Protein 1NNH (pdb70)

Nearest PDB structures (foldseek):
  1nnh-assembly1_A  TM=1.003E+00  e=9.853E-67  Pyrococcus furiosus
  3rl6-assembly1_A  TM=1.001E+00  e=1.886E-59  Pyrococcus abyssi GE5
  3rex-assembly1_B  TM=1.001E+00  e=5.460E-58  Pyrococcus abyssi
  3reu-assembly1_B  TM=1.001E+00  e=7.937E-58  Pyrococcus abyssi
  3rl6-assembly1_B  TM=9.984E-01  e=1.486E-56  Pyrococcus abyssi GE5

B-factor: mean 14.53, std 4.94, range [7.74, 35.7]

InterPro domains:
  IPR004364 Aminoacyl-tRNA synthetase, class II (D/K/N) [PF00152] (4-286)
  IPR006195 Aminoacyl-tRNA synthetase, class II [PS50862] (90-283)
  IPR045864 Class II Aminoacyl-tRNA synthetase/Biotinyl protein ligase (BPL) and lipoyl protein ligase (LPL) [G3DSA:3.30.930.10] (1-293)
  IPR045864 Class II Aminoacyl-tRNA synthetase/Biotinyl protein ligase (BPL) and lipoyl protein ligase (LPL) [SSF55681] (7-290)

Sequence (293 aa):
NAVEIISREISPTLDIQTKILEYMTDFFVKEGFKWLLPVIISPITDPLWPDPAGEGMEPAEVEIYGVKMRLTHSMILHKQLAIAMGLKKIFVLSPNIRLESRQKDDGRHAYEFTQLDFEVERAKMEDIMRLIERLVYGLFRKAEEWTGREFPKTKRFEVFEYSEVLEEFGSDEKASQEMEEPFWIINIPREFYDREVDGFWRNYDLILPYGYGEVASGGEREWEYEKIVAKIRKAGLNEDSFRPYLEIAKAGKLKPSAGAGIGVERLVRFIVGAKHIAEVQPFPRIPGIPAVI

CATH classification: 3.30.930.10

Solvent-accessible surface area: 13573 Å² total; per-residue (Å²): 77,47,116,66,33,113,81,89,82,29,75,102,23,51,86,20,41,88,94,0,49,112,54,0,11,55,25,1,69,159,54,49,13,96,134,45,150,54,43,73,75,12,60,8,9,5,22,14,106,50,26,72,68,23,65,36,43,129,16,26,69,65,103,45,222,70,78,97,33,46,43,4,0,8,8,7,0,38,5,4,35,8,1,25,150,38,45,129,67,1,0,1,48,0,33,0,19,47,83,17,45,70,165,47,69,60,7,40,25,5,37,70,37,33,19,0,6,0,0,24,41,148,11,109,27,114,76,2,18,93,21,2,7,127,2,10,67,19,0,3,47,90,0,34,126,64,39,72,108,140,10,17,108,56,133,176,12,100,75,24,64,35,77,45,0,82,93,119,50,48,48,43,37,28,0,0,120,90,33,74,56,2,0,2,0,20,29,5,71,24,3,6,13,2,64,38,42,144,58,67,30,62,0,1,14,2,1,4,0,132,14,44,2,50,4,2,39,5,0,8,7,7,82,92,49,116,66,0,6,56,33,0,138,120,39,67,42,67,61,87,30,9,66,65,0,13,74,55,5,135,65,58,126,8,68,26,3,0,0,1,4,6,7,5,25,44,5,0,22,13,0,38,40,9,88,100,10,20,84,2,13,51,108,17,41,52,1,51,95,113,36,102,81

Structure (mmCIF, N/CA/C/O backbone):
data_1NNH
#
_entry.id   1NNH
#
_cell.length_a   68.529
_cell.length_b   68.529
_cell.length_c   150.684
_cell.angle_alpha   90.00
_cell.angle_beta   90.00
_cell.angle_gamma   90.00
#
_symmetry.space_group_name_H-M   'I 41'
#
loop_
_entity.id
_entity.type
_entity.pdbx_description
1 polymer 'asparaginyl-tRNA synthetase-related peptide'
2 non-polymer 'SODIUM ION'
3 water water
#
loop_
_atom_site.group_PDB
_atom_site.id
_atom_site.type_symbol
_atom_site.label_atom_id
_atom_site.label_alt_id
_atom_site.label_comp_id
_atom_site.label_asym_id
_atom_site.label_entity_id
_atom_site.label_seq_id
_atom_site.pdbx_PDB_ins_code
_atom_site.Cartn_x
_atom_site.Cartn_y
_atom_site.Cartn_z
_atom_site.occupancy
_atom_site.B_iso_or_equiv
_atom_site.auth_seq_id
_atom_site.auth_comp_id
_atom_site.auth_asym_id
_atom_site.auth_atom_id
_atom_site.pdbx_PDB_model_num
ATOM 1 N N . ASN A 1 2 ? -15.287 17.014 -14.350 1.00 25.15 2 ASN A N 1
ATOM 2 C CA . ASN A 1 2 ? -16.625 17.678 -14.230 1.00 23.69 2 ASN A CA 1
ATOM 3 C C . ASN A 1 2 ? -16.594 18.725 -13.110 1.00 22.79 2 ASN A C 1
ATOM 4 O O . ASN A 1 2 ? -16.116 18.446 -12.007 1.00 21.58 2 ASN A O 1
ATOM 5 N N . ALA A 1 3 ? -17.097 19.923 -13.396 1.00 22.04 3 ALA A N 1
ATOM 6 C CA . ALA A 1 3 ? -17.039 21.025 -12.428 1.00 21.14 3 ALA A CA 1
ATOM 7 C C . ALA A 1 3 ? -17.866 20.725 -11.178 1.00 20.56 3 ALA A C 1
ATOM 8 O O . ALA A 1 3 ? -17.406 20.911 -10.049 1.00 19.74 3 ALA A O 1
ATOM 10 N N . VAL A 1 4 ? -19.093 20.249 -11.378 1.00 20.43 4 VAL A N 1
ATOM 11 C CA . VAL A 1 4 ? -19.942 19.851 -10.255 1.00 19.88 4 VAL A CA 1
ATOM 12 C C . VAL A 1 4 ? -19.297 18.734 -9.419 1.00 19.54 4 VAL A C 1
ATOM 13 O O . VAL A 1 4 ? -19.364 18.779 -8.194 1.00 18.63 4 VAL A O 1
ATOM 17 N N . GLU A 1 5 ? -18.653 17.762 -10.077 1.00 19.12 5 GLU A N 1
ATOM 18 C CA . GLU A 1 5 ? -17.942 16.688 -9.379 1.00 19.12 5 GLU A CA 1
ATOM 19 C C . GLU A 1 5 ? -16.811 17.224 -8.493 1.00 18.79 5 GLU A C 1
ATOM 20 O O . GLU A 1 5 ? -16.665 16.794 -7.339 1.00 18.75 5 GLU A O 1
ATOM 22 N N . ILE A 1 6 ? -16.035 18.177 -9.026 1.00 18.81 6 ILE A N 1
ATOM 23 C CA . ILE A 1 6 ? -14.907 18.750 -8.277 1.00 18.83 6 ILE A CA 1
ATOM 24 C C . ILE A 1 6 ? -15.424 19.404 -6.996 1.00 19.26 6 ILE A C 1
ATOM 25 O O . ILE A 1 6 ? -14.856 19.203 -5.936 1.00 19.20 6 ILE A O 1
ATOM 30 N N . ILE A 1 7 ? -16.506 20.175 -7.083 1.00 19.56 7 ILE A N 1
ATOM 31 C CA . ILE A 1 7 ? -16.984 20.892 -5.894 1.00 20.86 7 ILE A CA 1
ATOM 32 C C . ILE A 1 7 ? -17.873 20.040 -4.971 1.00 21.07 7 ILE A C 1
ATOM 33 O O . ILE A 1 7 ? -18.231 20.477 -3.890 1.00 21.04 7 ILE A O 1
ATOM 38 N N . SER A 1 8 ? -18.174 18.807 -5.379 1.00 21.66 8 SER A N 1
ATOM 39 C CA . SER A 1 8 ? -18.928 17.883 -4.517 1.00 22.29 8 SER A CA 1
ATOM 40 C C . SER A 1 8 ? -18.029 17.016 -3.618 1.00 22.23 8 SER A C 1
ATOM 41 O O . SER A 1 8 ? -18.531 16.240 -2.803 1.00 22.32 8 SER A O 1
ATOM 44 N N . ARG A 1 9 ? -16.704 17.161 -3.733 1.00 21.77 9 ARG A N 1
ATOM 45 C CA . ARG A 1 9 ? -15.783 16.464 -2.834 1.00 22.20 9 ARG A CA 1
ATOM 46 C C . ARG A 1 9 ? -15.887 17.088 -1.448 1.00 22.81 9 ARG A C 1
ATOM 47 O O . ARG A 1 9 ? -16.202 18.272 -1.336 1.00 23.04 9 ARG A O 1
ATOM 55 N N . GLU A 1 10 ? -15.647 16.284 -0.413 1.00 23.08 10 GLU A N 1
ATOM 56 C CA . GLU A 1 10 ? -15.596 16.753 0.972 1.00 23.22 10 GLU A CA 1
ATOM 57 C C . GLU A 1 10 ? -14.108 16.952 1.316 1.00 22.97 10 GLU A C 1
ATOM 58 O O . GLU A 1 10 ? -13.286 16.048 1.143 1.00 25.59 10 GLU A O 1
ATOM 59 N N . ILE A 1 11 ? -13.760 18.161 1.728 1.00 21.48 11 ILE A N 1
ATOM 60 C CA . ILE A 1 11 ? -12.360 18.544 1.917 1.00 20.12 11 ILE A CA 1
ATOM 61 C C . ILE A 1 11 ? -12.198 19.406 3.178 1.00 18.62 11 ILE A C 1
ATOM 62 O O . ILE A 1 11 ? -11.103 19.867 3.466 1.00 18.13 11 ILE A O 1
ATOM 67 N N . SER A 1 12 ? -13.279 19.621 3.927 1.00 16.84 12 SER A N 1
ATOM 68 C CA . SER A 1 12 ? -13.257 20.518 5.076 1.00 16.01 12 SER A CA 1
ATOM 69 C C . SER A 1 12 ? -12.209 20.095 6.132 1.00 15.23 12 SER A C 1
ATOM 70 O O . SER A 1 12 ? -11.426 20.931 6.552 1.00 13.71 12 SER A O 1
ATOM 75 N N . PRO A 1 13 ? -12.144 18.826 6.561 1.00 14.47 13 PRO A N 1
ATOM 76 C CA . PRO A 1 13 ? -11.098 18.454 7.534 1.00 14.65 13 PRO A CA 1
ATOM 77 C C . PRO A 1 13 ? -9.661 18.710 7.054 1.00 13.76 13 PRO A C 1
ATOM 78 O O . PRO A 1 13 ? -8.826 19.160 7.851 1.00 14.09 13 PRO A O 1
ATOM 82 N N . THR A 1 14 ? -9.399 18.459 5.780 1.00 12.53 14 THR A N 1
ATOM 83 C CA . THR A 1 14 ? -8.086 18.735 5.202 1.00 12.46 14 THR A CA 1
ATOM 84 C C . THR A 1 14 ? -7.760 20.236 5.224 1.00 11.91 14 THR A C 1
ATOM 85 O O . THR A 1 14 ? -6.629 20.630 5.577 1.00 11.89 14 THR A O 1
ATOM 89 N N . LEU A 1 15 ? -8.727 21.080 4.877 1.00 11.77 15 LEU A N 1
ATOM 90 C CA . LEU A 1 15 ? -8.485 22.526 4.901 1.00 11.28 15 LEU A CA 1
ATOM 91 C C . LEU A 1 15 ? -8.359 23.071 6.324 1.00 11.37 15 LEU A C 1
ATOM 92 O O . LEU A 1 15 ? -7.665 24.067 6.554 1.00 10.34 15 LEU A O 1
ATOM 97 N N . ASP A 1 16 ? -8.989 22.413 7.304 1.00 11.65 16 ASP A N 1
ATOM 98 C CA . ASP A 1 16 ? -8.789 22.800 8.699 1.00 12.10 16 ASP A CA 1
ATOM 99 C C . ASP A 1 16 ? -7.338 22.521 9.092 1.00 11.69 16 ASP A C 1
ATOM 100 O O . ASP A 1 16 ? -6.733 23.336 9.770 1.00 11.81 16 ASP A O 1
ATOM 105 N N . ILE A 1 17 ? -6.799 21.387 8.650 1.00 11.01 17 ILE A N 1
ATOM 106 C CA . ILE A 1 17 ? -5.372 21.077 8.857 1.00 11.54 17 ILE A CA 1
ATOM 107 C C . ILE A 1 17 ? -4.471 22.076 8.105 1.00 10.80 17 ILE A C 1
ATOM 108 O O . ILE A 1 17 ? -3.482 22.546 8.664 1.00 11.14 17 ILE A O 1
ATOM 113 N N . GLN A 1 18 ? -4.802 22.390 6.850 1.00 9.75 18 GLN A N 1
ATOM 114 C CA . GLN A 1 18 ? -4.001 23.362 6.078 1.00 9.19 18 GLN A CA 1
ATOM 115 C C . GLN A 1 18 ? -3.934 24.696 6.805 1.00 8.75 18 GLN A C 1
ATOM 116 O O . GLN A 1 18 ? -2.884 25.353 6.849 1.00 8.27 18 GLN A O 1
ATOM 122 N N . THR A 1 19 ? -5.053 25.134 7.370 1.00 9.03 19 THR A N 1
ATOM 123 C CA . THR A 1 19 ? -5.086 26.401 8.096 1.00 9.40 19 THR A CA 1
ATOM 124 C C . THR A 1 19 ? -4.124 26.392 9.295 1.00 9.43 19 THR A C 1
ATOM 125 O O . THR A 1 19 ? -3.385 27.350 9.512 1.00 9.71 19 THR A O 1
ATOM 129 N N . LYS A 1 20 ? -4.117 25.288 10.034 1.00 10.05 20 LYS A N 1
ATOM 130 C CA . LYS A 1 20 ? -3.191 25.125 11.167 1.00 10.41 20 LYS A CA 1
ATOM 131 C C . LYS A 1 20 ? -1.710 25.108 10.734 1.00 9.77 20 LYS A C 1
ATOM 132 O O . LYS A 1 20 ? -0.865 25.731 11.391 1.00 10.87 20 LYS A O 1
ATOM 138 N N . ILE A 1 21 ? -1.422 24.470 9.601 1.00 9.30 21 ILE A N 1
ATOM 139 C CA . ILE A 1 21 ? -0.069 24.444 9.038 1.00 9.85 21 ILE A CA 1
ATOM 140 C C . ILE A 1 21 ? 0.400 25.838 8.600 1.00 10.31 21 ILE A C 1
ATOM 141 O O . ILE A 1 21 ? 1.507 26.265 8.928 1.00 9.62 21 ILE A O 1
ATOM 146 N N . LEU A 1 22 ? -0.444 26.563 7.874 1.00 9.54 22 LEU A N 1
ATOM 147 C CA . LEU A 1 22 ? -0.075 27.891 7.395 1.00 9.72 22 LEU A CA 1
ATOM 148 C C . LEU A 1 22 ? 0.120 28.872 8.547 1.00 9.36 22 LEU A C 1
ATOM 149 O O . LEU A 1 22 ? 1.066 29.672 8.544 1.00 9.20 22 LEU A O 1
ATOM 154 N N . GLU A 1 23 ? -0.766 28.818 9.538 1.00 9.59 23 GLU A N 1
ATOM 155 C CA . GLU A 1 23 ? -0.593 29.639 10.731 1.00 10.14 23 GLU A CA 1
ATOM 156 C C . GLU A 1 23 ? 0.714 29.306 11.459 1.00 9.83 23 GLU A C 1
ATOM 157 O O . GLU A 1 23 ? 1.460 30.214 11.850 1.00 9.71 23 GLU A O 1
ATOM 167 N N . TYR A 1 24 ? 0.992 28.014 11.640 1.00 10.95 24 TYR A N 1
ATOM 168 C CA . TYR A 1 24 ? 2.193 27.584 12.350 1.00 10.46 24 TYR A CA 1
ATOM 169 C C . TYR A 1 24 ? 3.459 28.051 11.628 1.00 10.72 24 TYR A C 1
ATOM 170 O O . TYR A 1 24 ? 4.360 28.617 12.252 1.00 10.74 24 TYR A O 1
ATOM 179 N N . MET A 1 25 ? 3.515 27.845 10.316 1.00 10.02 25 MET A N 1
ATOM 180 C CA . MET A 1 25 ? 4.737 28.178 9.572 1.00 10.06 25 MET A CA 1
ATOM 181 C C . MET A 1 25 ? 4.934 29.694 9.426 1.00 10.12 25 MET A C 1
ATOM 182 O O . MET A 1 25 ? 6.040 30.182 9.605 1.00 9.43 25 MET A O 1
ATOM 187 N N . THR A 1 26 ? 3.892 30.436 9.058 1.00 9.86 26 THR A N 1
ATOM 188 C CA . THR A 1 26 ? 4.053 31.898 8.930 1.00 9.64 26 THR A CA 1
ATOM 189 C C . THR A 1 26 ? 4.415 32.529 10.269 1.00 10.91 26 THR A C 1
ATOM 190 O O . THR A 1 26 ? 5.314 33.372 10.323 1.00 11.33 26 THR A O 1
ATOM 194 N N . ASP A 1 27 ? 3.757 32.089 11.352 1.00 10.81 27 ASP A N 1
ATOM 195 C CA . ASP A 1 27 ? 4.106 32.542 12.714 1.00 12.22 27 ASP A CA 1
ATOM 196 C C . ASP A 1 27 ? 5.571 32.240 13.050 1.00 11.15 27 ASP A C 1
ATOM 197 O O . ASP A 1 27 ? 6.254 33.101 13.603 1.00 11.70 27 ASP A O 1
ATOM 202 N N . PHE A 1 28 ? 6.046 31.051 12.694 1.00 11.25 28 PHE A N 1
ATOM 203 C CA . PHE A 1 28 ? 7.458 30.676 12.921 1.00 11.02 28 PHE A CA 1
ATOM 204 C C . PHE A 1 28 ? 8.396 31.690 12.256 1.00 11.08 28 PHE A C 1
ATOM 205 O O . PHE A 1 28 ? 9.268 32.283 12.903 1.00 11.02 28 PHE A O 1
ATOM 213 N N . PHE A 1 29 ? 8.229 31.925 10.963 1.00 10.34 29 PHE A N 1
ATOM 214 C CA . PHE A 1 29 ? 9.162 32.812 10.284 1.00 10.65 29 PHE A CA 1
ATOM 215 C C . PHE A 1 29 ? 9.060 34.265 10.760 1.00 10.29 29 PHE A C 1
ATOM 216 O O . PHE A 1 29 ? 10.066 34.960 10.852 1.00 10.17 29 PHE A O 1
ATOM 224 N N . VAL A 1 30 ? 7.861 34.740 11.105 1.00 10.40 30 VAL A N 1
ATOM 225 C CA . VAL A 1 30 ? 7.738 36.100 11.625 1.00 10.61 30 VAL A CA 1
ATOM 226 C C . VAL A 1 30 ? 8.469 36.223 12.978 1.00 10.72 30 VAL A C 1
ATOM 227 O O . VAL A 1 30 ? 9.215 37.170 13.207 1.00 10.80 30 VAL A O 1
ATOM 231 N N . LYS A 1 31 ? 8.262 35.252 13.846 1.00 11.23 31 LYS A N 1
ATOM 232 C CA . LYS A 1 31 ? 8.896 35.257 15.181 1.00 11.86 31 LYS A CA 1
ATOM 233 C C . LYS A 1 31 ? 10.427 35.081 15.123 1.00 11.44 31 LYS A C 1
ATOM 234 O O . LYS A 1 31 ? 11.154 35.573 16.003 1.00 12.50 31 LYS A O 1
ATOM 240 N N . GLU A 1 32 ? 10.916 34.422 14.067 1.00 10.86 32 GLU A N 1
ATOM 241 C CA . GLU A 1 32 ? 12.364 34.314 13.797 1.00 11.74 32 GLU A CA 1
ATOM 242 C C . GLU A 1 32 ? 12.966 35.616 13.236 1.00 11.90 32 GLU A C 1
ATOM 243 O O . GLU A 1 32 ? 14.171 35.689 12.989 1.00 14.61 32 GLU A O 1
ATOM 249 N N . GLY A 1 33 ? 12.133 36.622 12.983 1.00 11.65 33 GLY A N 1
ATOM 250 C CA . GLY A 1 33 ? 12.586 37.936 12.536 1.00 11.51 33 GLY A CA 1
ATOM 251 C C . GLY A 1 33 ? 12.672 38.128 11.024 1.00 11.82 33 GLY A C 1
ATOM 252 O O . GLY A 1 33 ? 13.354 39.039 10.560 1.00 12.86 33 GLY A O 1
ATOM 253 N N . PHE A 1 34 ? 11.989 37.275 10.264 1.00 10.78 34 PHE A N 1
ATOM 254 C CA . PHE A 1 34 ? 11.939 37.397 8.795 1.00 10.62 34 PHE A CA 1
ATOM 255 C C . PHE A 1 34 ? 10.902 38.447 8.401 1.00 10.84 34 PHE A C 1
ATOM 256 O O . PHE A 1 34 ? 9.854 38.551 9.042 1.00 12.87 34 PHE A O 1
ATOM 264 N N . LYS A 1 35 ? 11.185 39.189 7.332 1.00 10.00 35 LYS A N 1
ATOM 265 C CA . LYS A 1 35 ? 10.202 40.064 6.678 1.00 10.18 35 LYS A CA 1
ATOM 266 C C . LYS A 1 35 ? 9.297 39.242 5.761 1.00 9.21 35 LYS A C 1
ATOM 267 O O . LYS A 1 35 ? 9.773 38.329 5.082 1.00 9.85 35 LYS A O 1
ATOM 273 N N . TRP A 1 36 ? 8.002 39.546 5.776 1.00 9.22 36 TRP A N 1
ATOM 274 C CA . TRP A 1 36 ? 6.962 38.814 5.028 1.00 8.92 36 TRP A CA 1
ATOM 275 C C . TRP A 1 36 ? 6.685 39.630 3.756 1.00 8.48 36 TRP A C 1
ATOM 276 O O . TRP A 1 36 ? 6.081 40.722 3.816 1.00 8.83 36 TRP A O 1
ATOM 287 N N . LEU A 1 37 ? 7.183 39.127 2.625 1.00 8.49 37 LEU A N 1
ATOM 288 C CA . LEU A 1 37 ? 7.019 39.771 1.328 1.00 8.78 37 LEU A CA 1
ATOM 289 C C . LEU A 1 37 ? 5.833 39.187 0.569 1.00 8.95 37 LEU A C 1
ATOM 290 O O . LEU A 1 37 ? 5.379 38.065 0.851 1.00 8.21 37 LEU A O 1
ATOM 295 N N . LEU A 1 38 ? 5.337 39.976 -0.377 1.00 9.08 38 LEU A N 1
ATOM 296 C CA . LEU A 1 38 ? 4.261 39.553 -1.264 1.00 9.24 38 LEU A CA 1
ATOM 297 C C . LEU A 1 38 ? 4.839 38.971 -2.556 1.00 9.33 38 LEU A C 1
ATOM 298 O O . LEU A 1 38 ? 5.978 39.270 -2.935 1.00 9.64 38 LEU A O 1
ATOM 303 N N . PRO A 1 39 ? 4.106 38.070 -3.216 1.00 9.06 39 PRO A N 1
ATOM 304 C CA . PRO A 1 39 ? 4.681 37.377 -4.379 1.00 9.76 39 PRO A CA 1
ATOM 305 C C . PRO A 1 39 ? 4.723 38.153 -5.694 1.00 10.25 39 PRO A C 1
ATOM 306 O O . PRO A 1 39 ? 3.978 39.139 -5.921 1.00 10.33 39 PRO A O 1
ATOM 310 N N . VAL A 1 40 ? 5.601 37.646 -6.571 1.00 11.04 40 VAL A N 1
ATOM 311 C CA . VAL A 1 40 ? 5.748 38.057 -7.955 1.00 12.07 40 VAL A CA 1
ATOM 312 C C . VAL A 1 40 ? 5.132 36.927 -8.796 1.00 10.80 40 VAL A C 1
ATOM 313 O O . VAL A 1 40 ? 5.473 35.752 -8.603 1.00 11.24 40 VAL A O 1
ATOM 317 N N . ILE A 1 41 ? 4.255 37.302 -9.725 1.00 10.63 41 ILE A N 1
ATOM 318 C CA . ILE A 1 41 ? 3.545 36.365 -10.618 1.00 10.56 41 ILE A CA 1
ATOM 319 C C . ILE A 1 41 ? 4.004 36.456 -12.084 1.00 9.73 41 ILE A C 1
ATOM 320 O O . ILE A 1 41 ? 4.056 35.444 -12.777 1.00 9.32 41 ILE A O 1
ATOM 325 N N . ILE A 1 42 ? 4.289 37.670 -12.552 1.00 9.21 42 ILE A N 1
ATOM 326 C CA . ILE A 1 42 ? 4.773 37.895 -13.933 1.00 9.47 42 ILE A CA 1
ATOM 327 C C . ILE A 1 42 ? 5.982 38.836 -13.904 1.00 8.82 42 ILE A C 1
ATOM 328 O O . ILE A 1 42 ? 5.968 39.867 -13.226 1.00 9.45 42 ILE A O 1
ATOM 333 N N . SER A 1 43 ? 6.999 38.487 -14.670 1.00 8.76 43 SER A N 1
ATOM 334 C CA . SER A 1 43 ? 8.275 39.225 -14.694 1.00 9.15 43 SER A CA 1
ATOM 335 C C . SER A 1 43 ? 9.033 38.889 -15.981 1.00 9.40 43 SER A C 1
ATOM 336 O O . SER A 1 43 ? 8.882 37.791 -16.495 1.00 8.90 43 SER A O 1
ATOM 339 N N . PRO A 1 44 ? 9.891 39.776 -16.480 1.00 9.54 44 PRO A N 1
ATOM 340 C CA . PRO A 1 44 ? 10.781 39.354 -17.574 1.00 10.46 44 PRO A CA 1
ATOM 341 C C . PRO A 1 44 ? 11.727 38.215 -17.192 1.00 10.79 44 PRO A C 1
ATOM 342 O O . PRO A 1 44 ? 12.190 37.524 -18.108 1.00 12.38 44 PRO A O 1
ATOM 346 N N . ILE A 1 45 ? 12.027 38.026 -15.904 1.00 9.65 45 ILE A N 1
ATOM 347 C CA . ILE A 1 45 ? 13.012 37.012 -15.494 1.00 10.17 45 ILE A CA 1
ATOM 348 C C . ILE A 1 45 ? 12.357 35.985 -14.557 1.00 9.52 45 ILE A C 1
ATOM 349 O O . ILE A 1 45 ? 11.508 36.360 -13.744 1.00 9.80 45 ILE A O 1
ATOM 354 N N . THR A 1 46 ? 12.731 34.712 -14.699 1.00 9.51 46 THR A N 1
ATOM 355 C CA . THR A 1 46 ? 12.347 33.657 -13.755 1.00 9.00 46 THR A CA 1
ATOM 356 C C . THR A 1 46 ? 13.352 32.501 -13.694 1.00 9.80 46 THR A C 1
ATOM 357 O O . THR A 1 46 ? 14.270 32.399 -14.499 1.00 10.95 46 THR A O 1
ATOM 361 N N . ASP A 1 47 ? 13.173 31.633 -12.706 1.00 9.36 47 ASP A N 1
ATOM 362 C CA . ASP A 1 47 ? 13.955 30.415 -12.547 1.00 9.03 47 ASP A CA 1
ATOM 363 C C . ASP A 1 47 ? 13.937 29.580 -13.843 1.00 9.20 47 ASP A C 1
ATOM 364 O O . ASP A 1 47 ? 12.851 29.201 -14.300 1.00 9.25 47 ASP A O 1
ATOM 369 N N . PRO A 1 48 ? 15.091 29.254 -14.435 1.00 9.84 48 PRO A N 1
ATOM 370 C CA . PRO A 1 48 ? 15.085 28.390 -15.625 1.00 9.81 48 PRO A CA 1
ATOM 371 C C . PRO A 1 48 ? 14.658 26.941 -15.352 1.00 9.68 48 PRO A C 1
ATOM 372 O O . PRO A 1 48 ? 14.219 26.235 -16.271 1.00 10.87 48 PRO A O 1
ATOM 376 N N . LEU A 1 49 ? 14.816 26.486 -14.107 1.00 9.48 49 LEU A N 1
ATOM 377 C CA . LEU A 1 49 ? 14.567 25.090 -13.719 1.00 9.76 49 LEU A CA 1
ATOM 378 C C . LEU A 1 49 ? 15.362 24.091 -14.566 1.00 9.94 49 LEU A C 1
ATOM 379 O O . LEU A 1 49 ? 14.951 22.945 -14.795 1.00 10.51 49 LEU A O 1
ATOM 384 N N . TRP A 1 50 ? 16.536 24.541 -14.997 1.00 10.37 50 TRP A N 1
ATOM 385 C CA . TRP A 1 50 ? 17.404 23.752 -15.855 1.00 10.96 50 TRP A CA 1
ATOM 386 C C . TRP A 1 50 ? 18.828 24.307 -15.760 1.00 11.29 50 TRP A C 1
ATOM 387 O O . TRP A 1 50 ? 18.983 25.524 -15.711 1.00 11.65 50 TRP A O 1
ATOM 398 N N . PRO A 1 51 ? 19.866 23.455 -15.744 1.00 11.73 51 PRO A N 1
ATOM 399 C CA . PRO A 1 51 ? 19.761 21.994 -15.601 1.00 11.36 51 PRO A CA 1
ATOM 400 C C . PRO A 1 51 ? 19.217 21.652 -14.218 1.00 11.77 51 PRO A C 1
ATOM 401 O O . PRO A 1 51 ? 19.409 22.426 -13.292 1.00 12.19 51 PRO A O 1
ATOM 405 N N . ASP A 1 52 ? 18.560 20.504 -14.095 1.00 12.01 52 ASP A N 1
ATOM 406 C CA . ASP A 1 52 ? 17.960 20.066 -12.840 1.00 11.87 52 ASP A CA 1
ATOM 407 C C . ASP A 1 52 ? 17.502 18.607 -13.031 1.00 12.73 52 ASP A C 1
ATOM 408 O O . ASP A 1 52 ? 16.668 18.362 -13.898 1.00 13.24 52 ASP A O 1
ATOM 413 N N . PRO A 1 53 ? 18.022 17.647 -12.260 1.00 13.00 53 PRO A N 1
ATOM 414 C CA . PRO A 1 53 ? 17.555 16.251 -12.387 1.00 14.12 53 PRO A CA 1
ATOM 415 C C . PRO A 1 53 ? 16.046 16.060 -12.162 1.00 14.49 53 PRO A C 1
ATOM 416 O O . PRO A 1 53 ? 15.463 15.074 -12.669 1.00 15.69 53 PRO A O 1
ATOM 420 N N . ALA A 1 54 ? 15.420 16.971 -11.426 1.00 14.60 54 ALA A N 1
ATOM 421 C CA . ALA A 1 54 ? 13.991 16.880 -11.087 1.00 15.68 54 ALA A CA 1
ATOM 422 C C . ALA A 1 54 ? 13.077 17.515 -12.140 1.00 15.91 54 ALA A C 1
ATOM 423 O O . ALA A 1 54 ? 11.835 17.418 -12.028 1.00 17.92 54 ALA A O 1
ATOM 425 N N . GLY A 1 55 ? 13.678 18.182 -13.120 1.00 15.94 55 GLY A N 1
ATOM 426 C CA . GLY A 1 55 ? 12.935 19.020 -14.063 1.00 16.49 55 GLY A CA 1
ATOM 427 C C . GLY A 1 55 ? 12.859 18.429 -15.455 1.00 16.10 55 GLY A C 1
ATOM 428 O O . GLY A 1 55 ? 13.699 17.615 -15.814 1.00 17.84 55 GLY A O 1
ATOM 429 N N . GLU A 1 56 ? 11.841 18.813 -16.237 1.00 15.35 56 GLU A N 1
ATOM 430 C CA . GLU A 1 56 ? 11.765 18.424 -17.656 1.00 15.13 56 GLU A CA 1
ATOM 431 C C . GLU A 1 56 ? 12.305 19.507 -18.595 1.00 15.20 56 GLU A C 1
ATOM 432 O O . GLU A 1 56 ? 12.430 19.286 -19.801 1.00 16.34 56 GLU A O 1
ATOM 438 N N . GLY A 1 57 ? 12.567 20.699 -18.076 1.00 14.75 57 GLY A N 1
ATOM 439 C CA . GLY A 1 57 ? 13.155 21.758 -18.882 1.00 14.14 57 GLY A CA 1
ATOM 440 C C . GLY A 1 57 ? 12.223 22.476 -19.850 1.00 14.09 57 GLY A C 1
ATOM 441 O O . GLY A 1 57 ? 12.680 23.085 -20.81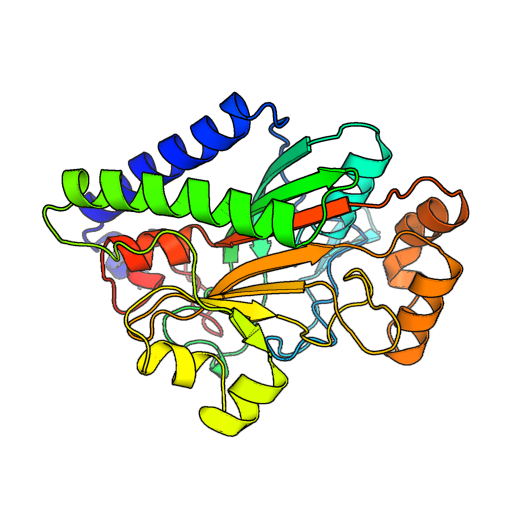0 1.00 13.48 57 GLY A O 1
ATOM 442 N N . MET A 1 58 ? 10.923 22.416 -19.588 1.00 13.36 58 MET A N 1
ATOM 443 C CA . MET A 1 58 ? 9.953 23.162 -20.379 1.00 12.96 58 MET A CA 1
ATOM 444 C C . MET A 1 58 ? 10.035 24.669 -20.139 1.00 13.00 58 MET A C 1
ATOM 445 O O . MET A 1 58 ? 10.507 25.123 -19.092 1.00 12.76 58 MET A O 1
ATOM 450 N N . GLU A 1 59 ? 9.566 25.437 -21.118 1.00 12.84 59 GLU A N 1
ATOM 451 C CA . GLU A 1 59 ? 9.475 26.883 -21.000 1.00 13.58 59 GLU A CA 1
ATOM 452 C C . GLU A 1 59 ? 8.367 27.279 -20.020 1.00 12.50 59 GLU A C 1
ATOM 453 O O . GLU A 1 59 ? 7.330 26.595 -19.912 1.00 12.63 59 GLU A O 1
ATOM 459 N N . PRO A 1 60 ? 8.552 28.391 -19.307 1.00 12.44 60 PRO A N 1
ATOM 460 C CA . PRO A 1 60 ? 7.444 28.922 -18.505 1.00 12.22 60 PRO A CA 1
ATOM 461 C C . PRO A 1 60 ? 6.287 29.382 -19.368 1.00 12.47 60 PRO A C 1
ATOM 462 O O . PRO A 1 60 ? 6.479 29.703 -20.561 1.00 13.69 60 PRO A O 1
ATOM 466 N N . ALA A 1 61 ? 5.096 29.453 -18.785 1.00 12.96 61 ALA A N 1
ATOM 467 C CA . ALA A 1 61 ? 3.991 30.155 -19.451 1.00 13.67 61 ALA A CA 1
ATOM 468 C C . ALA A 1 61 ? 4.384 31.627 -19.683 1.00 14.38 61 ALA A C 1
ATOM 469 O O . ALA A 1 61 ? 5.049 32.256 -18.847 1.00 12.73 61 ALA A O 1
ATOM 471 N N . GLU A 1 62 ? 3.983 32.177 -20.827 1.00 14.56 62 GLU A N 1
ATOM 472 C CA . GLU A 1 62 ? 4.366 33.525 -21.207 1.00 15.90 62 GLU A CA 1
ATOM 473 C C . GLU A 1 62 ? 3.180 34.311 -21.716 1.00 16.54 62 GLU A C 1
ATOM 474 O O . GLU A 1 62 ? 2.274 33.762 -22.359 1.00 16.81 62 GLU A O 1
ATOM 480 N N . VAL A 1 63 ? 3.189 35.603 -21.409 1.00 16.99 63 VAL A N 1
ATOM 481 C CA . VAL A 1 63 ? 2.136 36.500 -21.862 1.00 17.68 63 VAL A CA 1
ATOM 482 C C . VAL A 1 63 ? 2.725 37.873 -22.167 1.00 16.84 63 VAL A C 1
ATOM 483 O O . VAL A 1 63 ? 3.663 38.300 -21.519 1.00 15.21 63 VAL A O 1
ATOM 487 N N . GLU A 1 64 ? 2.171 38.556 -23.167 1.00 17.60 64 GLU A N 1
ATOM 488 C CA . GLU A 1 64 ? 2.578 39.909 -23.496 1.00 18.62 64 GLU A CA 1
ATOM 489 C C . GLU A 1 64 ? 1.798 40.902 -22.638 1.00 18.62 64 GLU A C 1
ATOM 490 O O . GLU A 1 64 ? 0.551 40.866 -22.563 1.00 18.99 64 GLU A O 1
ATOM 496 N N . ILE A 1 65 ? 2.549 41.781 -21.998 1.00 17.68 65 ILE A N 1
ATOM 497 C CA . ILE A 1 65 ? 2.020 42.772 -21.080 1.00 18.17 65 ILE A CA 1
ATOM 498 C C . ILE A 1 65 ? 2.535 44.141 -21.503 1.00 18.29 65 ILE A C 1
ATOM 499 O O . ILE A 1 65 ? 3.728 44.386 -21.439 1.00 18.09 65 ILE A O 1
ATOM 504 N N . TYR A 1 66 ? 1.639 45.032 -21.922 1.00 18.04 66 TYR A N 1
ATOM 505 C CA . TYR A 1 66 ? 2.031 46.354 -22.426 1.00 18.01 66 TYR A CA 1
ATOM 506 C C . TYR A 1 66 ? 3.125 46.239 -23.525 1.00 18.78 66 TYR A C 1
ATOM 507 O O . TYR A 1 66 ? 4.040 47.065 -23.594 1.00 20.23 66 TYR A O 1
ATOM 516 N N . GLY A 1 67 ? 2.999 45.210 -24.363 1.00 19.03 67 GLY A N 1
ATOM 517 C CA . GLY A 1 67 ? 3.911 44.981 -25.491 1.00 19.85 67 GLY A CA 1
ATOM 518 C C . GLY A 1 67 ? 5.234 44.290 -25.180 1.00 19.79 67 GLY A C 1
ATOM 519 O O . GLY A 1 67 ? 6.117 44.199 -26.057 1.00 20.34 67 GLY A O 1
ATOM 520 N N . VAL A 1 68 ? 5.391 43.795 -23.951 1.00 18.98 68 VAL A N 1
ATOM 521 C CA . VAL A 1 68 ? 6.642 43.185 -23.495 1.00 18.61 68 VAL A CA 1
ATOM 522 C C . VAL A 1 68 ? 6.372 41.752 -23.012 1.00 18.22 68 VAL A C 1
ATOM 523 O O . VAL A 1 68 ? 5.392 41.499 -22.291 1.00 17.35 68 VAL A O 1
ATOM 527 N N . LYS A 1 69 ? 7.258 40.828 -23.372 1.00 17.74 69 LYS A N 1
ATOM 528 C CA . LYS A 1 69 ? 7.109 39.421 -22.989 1.00 18.13 69 LYS A CA 1
ATOM 529 C C . LYS A 1 69 ? 7.379 39.220 -21.487 1.00 17.13 69 LYS A C 1
ATOM 530 O O . LYS A 1 69 ? 8.447 39.610 -20.986 1.00 18.55 69 LYS A O 1
ATOM 536 N N . MET A 1 70 ? 6.407 38.641 -20.776 1.00 14.98 70 MET A N 1
ATOM 537 C CA . MET A 1 70 ? 6.561 38.313 -19.343 1.00 13.75 70 MET A CA 1
ATOM 538 C C . MET A 1 70 ? 6.450 36.807 -19.153 1.00 12.55 70 MET A C 1
ATOM 539 O O . MET A 1 70 ? 5.722 36.133 -19.874 1.00 12.89 70 MET A O 1
ATOM 544 N N . ARG A 1 71 ? 7.195 36.284 -18.184 1.00 10.91 71 ARG A N 1
ATOM 545 C CA . ARG A 1 71 ? 7.136 34.872 -17.813 1.00 11.04 71 ARG A C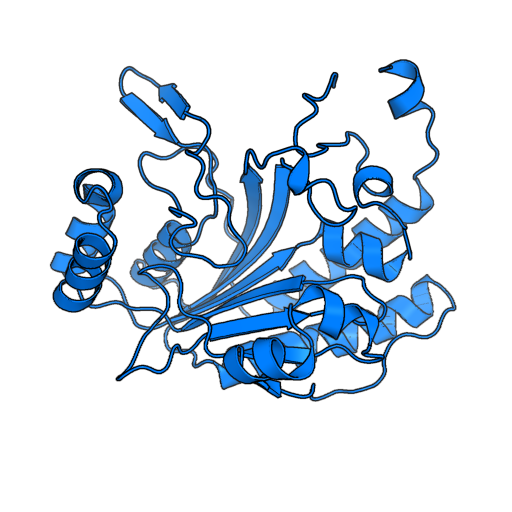A 1
ATOM 546 C C . ARG A 1 71 ? 6.351 34.715 -16.506 1.00 10.68 71 ARG A C 1
ATOM 547 O O . ARG A 1 71 ? 6.570 35.461 -15.571 1.00 9.29 71 ARG A O 1
ATOM 555 N N . LEU A 1 72 ? 5.427 33.760 -16.461 1.00 10.42 72 LEU A N 1
ATOM 556 C CA . LEU A 1 72 ? 4.768 33.383 -15.209 1.00 10.66 72 LEU A CA 1
ATOM 557 C C . LEU A 1 72 ? 5.825 32.695 -14.338 1.00 9.77 72 LEU A C 1
ATOM 558 O O . LEU A 1 72 ? 6.707 31.983 -14.832 1.00 10.12 72 LEU A O 1
ATOM 563 N N . THR A 1 73 ? 5.745 32.925 -13.032 1.00 8.62 73 THR A N 1
ATOM 564 C CA . THR A 1 73 ? 6.762 32.478 -12.096 1.00 8.97 73 THR A CA 1
ATOM 565 C C . THR A 1 73 ? 6.963 30.972 -12.027 1.00 9.20 73 THR A C 1
ATOM 566 O O . THR A 1 73 ? 6.095 30.253 -11.548 1.00 8.89 73 THR A O 1
ATOM 570 N N . HIS A 1 74 ? 8.133 30.515 -12.472 1.00 8.38 74 HIS A N 1
ATOM 571 C CA . HIS A 1 74 ? 8.597 29.165 -12.213 1.00 8.78 74 HIS A CA 1
ATOM 572 C C . HIS A 1 74 ? 8.954 29.010 -10.723 1.00 8.68 74 HIS A C 1
ATOM 573 O O . HIS A 1 74 ? 8.530 28.073 -10.071 1.00 9.22 74 HIS A O 1
ATOM 580 N N . SER A 1 75 ? 9.802 29.920 -10.242 1.00 8.89 75 SER A N 1
ATOM 581 C CA . SER A 1 75 ? 10.017 30.172 -8.818 1.00 8.73 75 SER A CA 1
ATOM 582 C C . SER A 1 75 ? 10.547 31.593 -8.657 1.00 9.08 75 SER A C 1
ATOM 583 O O . SER A 1 75 ? 11.043 32.199 -9.623 1.00 9.61 75 SER A O 1
ATOM 586 N N . MET A 1 76 ? 10.482 32.090 -7.420 1.00 8.78 76 MET A N 1
ATOM 587 C CA . MET A 1 76 ? 10.961 33.428 -7.096 1.00 8.16 76 MET A CA 1
ATOM 588 C C . MET A 1 76 ? 12.461 33.495 -6.738 1.00 8.37 76 MET A C 1
ATOM 589 O O . MET A 1 76 ? 12.908 34.503 -6.217 1.00 8.31 76 MET A O 1
ATOM 594 N N . ILE A 1 77 ? 13.247 32.469 -7.059 1.00 8.80 77 ILE A N 1
ATOM 595 C CA . ILE A 1 77 ? 14.678 32.465 -6.645 1.00 9.09 77 ILE A CA 1
ATOM 596 C C . ILE A 1 77 ? 15.437 33.757 -6.992 1.00 9.25 77 ILE A C 1
ATOM 597 O O . ILE A 1 77 ? 16.160 34.324 -6.151 1.00 8.97 77 ILE A O 1
ATOM 602 N N . LEU A 1 78 ? 15.308 34.233 -8.226 1.00 8.99 78 LEU A N 1
ATOM 603 C CA . LEU A 1 78 ? 16.036 35.433 -8.616 1.00 9.77 78 LEU A CA 1
ATOM 604 C C . LEU A 1 78 ? 15.574 36.626 -7.808 1.00 9.82 78 LEU A C 1
ATOM 605 O O . LEU A 1 78 ? 16.383 37.452 -7.361 1.00 9.47 78 LEU A O 1
ATOM 610 N N . HIS A 1 79 ? 14.258 36.729 -7.621 1.00 9.01 79 HIS A N 1
ATOM 611 C CA . HIS A 1 79 ? 13.693 37.781 -6.795 1.00 8.91 79 HIS A CA 1
ATOM 612 C C . HIS A 1 79 ? 14.090 37.697 -5.313 1.00 8.20 79 HIS A C 1
ATOM 613 O O . HIS A 1 79 ? 14.240 38.744 -4.676 1.00 9.74 79 HIS A O 1
ATOM 620 N N . LYS A 1 80 ? 14.265 36.485 -4.773 1.00 8.37 80 LYS A N 1
ATOM 621 C CA . LYS A 1 80 ? 14.793 36.333 -3.420 1.00 8.23 80 LYS A CA 1
ATOM 622 C C . LYS A 1 80 ? 16.202 36.900 -3.345 1.00 8.85 80 LYS A C 1
ATOM 623 O O . LYS A 1 80 ? 16.533 37.610 -2.381 1.00 8.79 80 LYS A O 1
ATOM 629 N N . GLN A 1 81 ? 17.022 36.605 -4.352 1.00 9.03 81 GLN A N 1
ATOM 630 C CA . GLN A 1 81 ? 18.380 37.155 -4.373 1.00 9.08 81 GLN A CA 1
ATOM 631 C C . GLN A 1 81 ? 18.348 38.675 -4.478 1.00 9.40 81 GLN A C 1
ATOM 632 O O . GLN A 1 81 ? 19.144 39.363 -3.860 1.00 10.63 81 GLN A O 1
ATOM 638 N N . LEU A 1 82 ? 17.406 39.224 -5.236 1.00 9.67 82 LEU A N 1
ATOM 639 C CA . LEU A 1 82 ? 17.287 40.667 -5.361 1.00 9.90 82 LEU A CA 1
ATOM 640 C C . LEU A 1 82 ? 16.802 41.318 -4.048 1.00 9.72 82 LEU A C 1
ATOM 641 O O . LEU A 1 82 ? 17.261 42.409 -3.682 1.00 9.91 82 LEU A O 1
ATOM 646 N N . ALA A 1 83 ? 15.919 40.636 -3.313 1.00 9.70 83 ALA A N 1
ATOM 647 C CA . ALA A 1 83 ? 15.488 41.100 -1.992 1.00 10.60 83 ALA A CA 1
ATOM 648 C C . ALA A 1 83 ? 16.685 41.166 -1.030 1.00 10.75 83 ALA A C 1
ATOM 649 O O . ALA A 1 83 ? 16.823 42.118 -0.260 1.00 11.13 83 ALA A O 1
ATOM 651 N N . ILE A 1 84 ? 17.560 40.168 -1.099 1.00 10.89 84 ILE A N 1
ATOM 652 C CA . ILE A 1 84 ? 18.779 40.178 -0.287 1.00 11.70 84 ILE A CA 1
ATOM 653 C C . ILE A 1 84 ? 19.704 41.323 -0.747 1.00 11.48 84 ILE A C 1
ATOM 654 O O . ILE A 1 84 ? 20.345 41.992 0.094 1.00 11.98 84 ILE A O 1
ATOM 659 N N . ALA A 1 85 ? 19.739 41.591 -2.050 1.00 11.16 85 ALA A N 1
ATOM 660 C CA . ALA A 1 85 ? 20.521 42.710 -2.590 1.00 12.11 85 ALA A CA 1
ATOM 661 C C . ALA A 1 85 ? 20.018 44.078 -2.092 1.00 12.65 85 ALA A C 1
ATOM 662 O O . ALA A 1 85 ? 20.792 45.045 -2.033 1.00 13.67 85 ALA A O 1
ATOM 664 N N . MET A 1 86 ? 18.734 44.139 -1.708 1.00 12.60 86 MET A N 1
ATOM 665 C CA . MET A 1 86 ? 18.099 45.335 -1.141 1.00 13.26 86 MET A CA 1
ATOM 666 C C . MET A 1 86 ? 18.381 45.535 0.360 1.00 13.92 86 MET A C 1
ATOM 667 O O . MET A 1 86 ? 17.871 46.494 0.978 1.00 14.78 86 MET A O 1
ATOM 672 N N . GLY A 1 87 ? 19.197 44.662 0.935 1.00 13.17 87 GLY A N 1
ATOM 673 C CA . GLY A 1 87 ? 19.578 44.744 2.337 1.00 13.27 87 GLY A CA 1
ATOM 674 C C . GLY A 1 87 ? 18.552 44.262 3.349 1.00 13.32 87 GLY A C 1
ATOM 675 O O . GLY A 1 87 ? 18.627 44.614 4.533 1.00 13.88 87 GLY A O 1
ATOM 676 N N . LEU A 1 88 ? 17.613 43.428 2.908 1.00 12.60 88 LEU A N 1
ATOM 677 C CA . LEU A 1 88 ? 16.491 42.993 3.738 1.00 12.80 88 LEU A CA 1
ATOM 678 C C . LEU A 1 88 ? 16.816 41.841 4.702 1.00 13.09 88 LEU A C 1
ATOM 679 O O . LEU A 1 88 ? 16.038 41.538 5.601 1.00 13.02 88 LEU A O 1
ATOM 684 N N . LYS A 1 89 ? 17.951 41.181 4.489 1.00 12.73 89 LYS A N 1
ATOM 685 C CA . LYS A 1 89 ? 18.592 40.234 5.427 1.00 13.19 89 LYS A CA 1
ATOM 686 C C . LYS A 1 89 ? 17.928 38.855 5.573 1.00 11.98 89 LYS A C 1
ATOM 687 O O . LYS A 1 89 ? 18.588 37.834 5.386 1.00 12.11 89 LYS A O 1
ATOM 693 N N . LYS A 1 90 ? 16.654 38.830 5.958 1.00 11.07 90 LYS A N 1
ATOM 694 C CA . LYS A 1 90 ? 15.880 37.599 6.127 1.00 11.22 90 LYS A CA 1
ATOM 695 C C . LYS A 1 90 ? 14.466 37.843 5.601 1.00 10.79 90 LYS A C 1
ATOM 696 O O . LYS A 1 90 ? 13.747 38.733 6.107 1.00 10.79 90 LYS A O 1
ATOM 702 N N . ILE A 1 91 ? 14.086 37.072 4.588 1.00 9.97 91 ILE A N 1
ATOM 703 C CA . ILE A 1 91 ? 12.788 37.241 3.918 1.00 9.83 91 ILE A CA 1
ATOM 704 C C . ILE A 1 91 ? 12.091 35.914 3.689 1.00 8.46 91 ILE A C 1
ATOM 705 O O . ILE A 1 91 ? 12.727 34.876 3.484 1.00 8.41 91 ILE A O 1
ATOM 710 N N . PHE A 1 92 ? 10.757 35.955 3.700 1.00 8.56 92 PHE A N 1
ATOM 711 C CA . PHE A 1 92 ? 9.942 34.838 3.234 1.00 8.35 92 PHE A CA 1
ATOM 712 C C . PHE A 1 92 ? 8.716 35.335 2.478 1.00 8.79 92 PHE A C 1
ATOM 713 O O . PHE A 1 92 ? 8.315 36.483 2.629 1.00 9.39 92 PHE A O 1
ATOM 721 N N . VAL A 1 93 ? 8.146 34.450 1.666 1.00 9.01 93 VAL A N 1
ATOM 722 C CA . VAL A 1 93 ? 6.955 34.746 0.861 1.00 9.34 93 VAL A CA 1
ATOM 723 C C . VAL A 1 93 ? 6.148 33.450 0.646 1.00 8.82 93 VAL A C 1
ATOM 724 O O . VAL A 1 93 ? 6.727 32.391 0.456 1.00 8.63 93 VAL A O 1
ATOM 728 N N . LEU A 1 94 ? 4.813 33.547 0.686 1.00 8.95 94 LEU A N 1
ATOM 729 C CA . LEU A 1 94 ? 3.938 32.465 0.222 1.00 9.31 94 LEU A CA 1
ATOM 730 C C . LEU A 1 94 ? 3.762 32.640 -1.286 1.00 8.77 94 LEU A C 1
ATOM 731 O O . LEU A 1 94 ? 2.930 33.426 -1.758 1.00 9.87 94 LEU A O 1
ATOM 736 N N . SER A 1 95 ? 4.574 31.908 -2.027 1.00 8.77 95 SER A N 1
ATOM 737 C CA . SER A 1 95 ? 4.823 32.166 -3.449 1.00 8.68 95 SER A CA 1
ATOM 738 C C . SER A 1 95 ? 4.164 31.136 -4.377 1.00 8.35 95 SER A C 1
ATOM 739 O O . SER A 1 95 ? 4.545 29.972 -4.379 1.00 8.35 95 SER A O 1
ATOM 742 N N . PRO A 1 96 ? 3.182 31.551 -5.182 1.00 8.94 96 PRO A N 1
ATOM 743 C CA . PRO A 1 96 ? 2.677 30.674 -6.244 1.00 9.32 96 PRO A CA 1
ATOM 744 C C . PRO A 1 96 ? 3.739 30.389 -7.301 1.00 9.34 96 PRO A C 1
ATOM 745 O O . PRO A 1 96 ? 4.494 31.282 -7.695 1.00 9.27 96 PRO A O 1
ATOM 749 N N . ASN A 1 97 ? 3.816 29.139 -7.720 1.00 9.43 97 ASN A N 1
ATOM 750 C CA . ASN A 1 97 ? 4.685 28.714 -8.807 1.00 9.78 97 ASN A CA 1
ATOM 751 C C . ASN A 1 97 ? 3.804 28.044 -9.876 1.00 10.41 97 ASN A C 1
ATOM 752 O O . ASN A 1 97 ? 2.852 27.342 -9.546 1.00 12.06 97 ASN A O 1
ATOM 757 N N . ILE A 1 98 ? 4.113 28.271 -11.148 1.00 9.96 98 ILE A N 1
ATOM 758 C CA . ILE A 1 98 ? 3.399 27.681 -12.271 1.00 10.49 98 ILE A CA 1
ATOM 759 C C . ILE A 1 98 ? 4.462 26.930 -13.097 1.00 10.04 98 ILE A C 1
ATOM 760 O O . ILE A 1 98 ? 5.389 27.541 -13.597 1.00 10.20 98 ILE A O 1
ATOM 765 N N . ARG A 1 99 ? 4.336 25.609 -13.177 1.00 9.63 99 ARG A N 1
ATOM 766 C CA . ARG A 1 99 ? 5.301 24.747 -13.865 1.00 9.89 99 ARG A CA 1
ATOM 767 C C . ARG A 1 99 ? 4.519 23.735 -14.689 1.00 10.45 99 ARG A C 1
ATOM 768 O O . ARG A 1 99 ? 3.881 22.826 -14.150 1.00 10.87 99 ARG A O 1
ATOM 776 N N . LEU A 1 100 ? 4.566 23.908 -16.002 1.00 11.05 100 LEU A N 1
ATOM 777 C CA . LEU A 1 100 ? 3.718 23.151 -16.911 1.00 12.21 100 LEU A CA 1
ATOM 778 C C . LEU A 1 100 ? 4.347 21.815 -17.283 1.00 12.15 100 LEU A C 1
ATOM 779 O O . LEU A 1 100 ? 4.680 21.538 -18.457 1.00 12.83 100 LEU A O 1
ATOM 784 N N . GLU A 1 101 ? 4.468 20.963 -16.269 1.00 12.91 101 GLU A N 1
ATOM 785 C CA . GLU A 1 101 ? 5.098 19.664 -16.420 1.00 14.24 101 GLU A CA 1
ATOM 786 C C . GLU A 1 101 ? 4.149 18.719 -17.157 1.00 14.01 101 GLU A C 1
ATOM 787 O O . GLU A 1 101 ? 2.938 18.936 -17.223 1.00 13.61 101 GLU A O 1
ATOM 793 N N . SER A 1 102 ? 4.713 17.673 -17.749 1.00 13.85 102 SER A N 1
ATOM 794 C CA . SER A 1 102 ? 3.913 16.766 -18.567 1.00 13.55 102 SER A CA 1
ATOM 795 C C . SER A 1 102 ? 3.084 15.805 -17.721 1.00 13.75 102 SER A C 1
ATOM 796 O O . SER A 1 102 ? 3.265 15.714 -16.514 1.00 13.38 102 SER A O 1
ATOM 799 N N . ARG A 1 103 ? 2.207 15.037 -18.370 1.00 14.54 103 ARG A N 1
ATOM 800 C CA . ARG A 1 103 ? 1.496 13.947 -17.701 1.00 15.10 103 ARG A CA 1
ATOM 801 C C . ARG A 1 103 ? 2.442 12.933 -17.047 1.00 15.26 103 ARG A C 1
ATOM 802 O O . ARG A 1 103 ? 2.044 12.228 -16.119 1.00 15.74 103 ARG A O 1
ATOM 804 N N . GLN A 1 104 ? 3.699 12.858 -17.494 1.00 15.31 104 GLN A N 1
ATOM 805 C CA . GLN A 1 104 ? 4.675 11.938 -16.872 1.00 14.76 104 GLN A CA 1
ATOM 806 C C . GLN A 1 104 ? 5.021 12.303 -15.423 1.00 15.54 104 GLN A C 1
ATOM 807 O O . GLN A 1 104 ? 5.495 11.453 -14.672 1.00 16.70 104 GLN A O 1
ATOM 813 N N . LYS A 1 105 ? 4.795 13.563 -15.040 1.00 15.33 105 LYS A N 1
ATOM 814 C CA . LYS A 1 105 ? 4.962 14.025 -13.652 1.00 16.05 105 LYS A CA 1
ATOM 815 C C . LYS A 1 105 ? 3.685 13.944 -12.814 1.00 16.14 105 LYS A C 1
ATOM 816 O O . LYS A 1 105 ? 3.690 14.341 -11.645 1.00 16.13 105 LYS A O 1
ATOM 822 N N . ASP A 1 106 ? 2.601 13.432 -13.393 1.00 16.23 106 ASP A N 1
ATOM 823 C CA . ASP A 1 106 ? 1.374 13.176 -12.627 1.00 16.85 106 ASP A CA 1
ATOM 824 C C . ASP A 1 106 ? 1.497 11.857 -11.864 1.00 16.75 106 ASP A C 1
ATOM 825 O O . ASP A 1 106 ? 0.952 10.821 -12.270 1.00 17.15 106 ASP A O 1
ATOM 830 N N . ASP A 1 107 ? 2.195 11.941 -10.737 1.00 17.47 107 ASP A N 1
ATOM 831 C CA . ASP A 1 107 ? 2.600 10.772 -9.939 1.00 17.86 107 ASP A CA 1
ATOM 832 C C . ASP A 1 107 ? 2.001 10.834 -8.523 1.00 17.74 107 ASP A C 1
ATOM 833 O O . ASP A 1 107 ? 2.358 10.027 -7.650 1.00 18.00 107 ASP A O 1
ATOM 838 N N . GLY A 1 108 ? 1.094 11.786 -8.309 1.00 17.14 108 GLY A N 1
ATOM 839 C CA . GLY A 1 108 ? 0.483 12.026 -7.009 1.00 16.55 108 GLY A CA 1
ATOM 840 C C . GLY A 1 108 ? 1.148 13.051 -6.100 1.00 16.28 108 GLY A C 1
ATOM 841 O O . GLY A 1 108 ? 0.555 13.446 -5.109 1.00 15.41 108 GLY A O 1
ATOM 842 N N . ARG A 1 109 ? 2.377 13.480 -6.397 1.00 16.22 109 ARG A N 1
ATOM 843 C CA . ARG A 1 109 ? 3.014 14.542 -5.607 1.00 17.22 109 ARG A CA 1
ATOM 844 C C . ARG A 1 109 ? 3.247 15.847 -6.368 1.00 15.70 109 ARG A C 1
ATOM 845 O O . ARG A 1 109 ? 3.606 16.845 -5.750 1.00 16.90 109 ARG A O 1
ATOM 853 N N . HIS A 1 110 ? 2.984 15.863 -7.680 1.00 14.56 110 HIS A N 1
ATOM 854 C CA . HIS A 1 110 ? 3.148 17.091 -8.468 1.00 13.76 110 HIS A CA 1
ATOM 855 C C . HIS A 1 110 ? 1.809 17.768 -8.806 1.00 12.86 110 HIS A C 1
ATOM 856 O O . HIS A 1 110 ? 0.810 17.094 -9.078 1.00 13.05 110 HIS A O 1
ATOM 863 N N . ALA A 1 111 ? 1.836 19.103 -8.856 1.00 12.41 111 ALA A N 1
ATOM 864 C CA . ALA A 1 111 ? 0.743 19.918 -9.388 1.00 11.62 111 ALA A CA 1
ATOM 865 C C . ALA A 1 111 ? 1.360 20.999 -10.272 1.00 11.47 111 ALA A C 1
ATOM 866 O O . ALA A 1 111 ? 2.498 21.432 -10.016 1.00 12.00 111 ALA A O 1
ATOM 868 N N . TYR A 1 112 ? 0.644 21.453 -11.300 1.00 10.63 112 TYR A N 1
ATOM 869 C CA . TYR A 1 112 ? 1.199 22.471 -12.202 1.00 10.56 112 TYR A CA 1
ATOM 870 C C . TYR A 1 112 ? 1.075 23.895 -11.671 1.00 11.10 112 TYR A C 1
ATOM 871 O O . TYR A 1 112 ? 1.711 24.822 -12.197 1.00 10.61 112 TYR A O 1
ATOM 880 N N . GLU A 1 113 ? 0.275 24.071 -10.626 1.00 11.50 113 GLU A N 1
ATOM 881 C CA . GLU A 1 113 ? 0.207 25.323 -9.883 1.00 13.21 113 GLU A CA 1
ATOM 882 C C . GLU A 1 113 ? 0.179 24.925 -8.399 1.00 12.36 113 GLU A C 1
ATOM 883 O O . GLU A 1 113 ? -0.581 24.029 -7.987 1.00 11.18 113 GLU A O 1
ATOM 889 N N . PHE A 1 114 ? 1.083 25.522 -7.632 1.00 11.55 114 PHE A N 1
ATOM 890 C CA . PHE A 1 114 ? 1.263 25.188 -6.211 1.00 11.30 114 PHE A CA 1
ATOM 891 C C . PHE A 1 114 ? 1.927 26.353 -5.514 1.00 11.38 114 PHE A C 1
ATOM 892 O O . PHE A 1 114 ? 2.293 27.316 -6.163 1.00 11.16 114 PHE A O 1
ATOM 900 N N . THR A 1 115 ? 2.015 26.291 -4.187 1.00 11.09 115 THR A N 1
ATOM 901 C CA . THR A 1 115 ? 2.594 27.374 -3.388 1.00 11.85 115 THR A CA 1
ATOM 902 C C . THR A 1 115 ? 3.792 26.866 -2.575 1.00 11.43 115 THR A C 1
ATOM 903 O O . THR A 1 115 ? 3.726 25.805 -1.938 1.00 11.53 115 THR A O 1
ATOM 907 N N . GLN A 1 116 ? 4.891 27.621 -2.608 1.00 10.68 116 GLN A N 1
ATOM 908 C CA . GLN A 1 116 ? 6.036 27.365 -1.751 1.00 11.18 116 GLN A CA 1
ATOM 909 C C . GLN A 1 116 ? 6.124 28.440 -0.695 1.00 10.16 116 GLN A C 1
ATOM 910 O O . GLN A 1 116 ? 5.961 29.617 -1.004 1.00 10.46 116 GLN A O 1
ATOM 916 N N . LEU A 1 117 ? 6.373 28.043 0.552 1.00 9.09 117 LEU A N 1
ATOM 917 C CA . LEU A 1 117 ? 6.864 28.988 1.540 1.00 9.32 117 LEU A CA 1
ATOM 918 C C . LEU A 1 117 ? 8.349 29.089 1.232 1.00 8.94 117 LEU A C 1
ATOM 919 O O . LEU A 1 117 ? 9.122 28.173 1.505 1.00 9.20 117 LEU A O 1
ATOM 924 N N . ASP A 1 118 ? 8.718 30.208 0.613 1.00 8.12 118 ASP A N 1
ATOM 925 C CA . ASP A 1 118 ? 10.048 30.401 0.016 1.00 8.38 118 ASP A CA 1
ATOM 926 C C . ASP A 1 118 ? 10.793 31.453 0.815 1.00 9.43 118 ASP A C 1
ATOM 927 O O . ASP A 1 118 ? 10.287 32.568 1.022 1.00 9.99 118 ASP A O 1
ATOM 932 N N . PHE A 1 119 ? 11.983 31.111 1.303 1.00 8.40 119 PHE A N 1
ATOM 933 C CA . PHE A 1 119 ? 12.691 32.015 2.225 1.00 8.68 119 PHE A CA 1
ATOM 934 C C . PHE A 1 119 ? 14.189 32.081 1.906 1.00 8.52 119 PHE A C 1
ATOM 935 O O . PHE A 1 119 ? 14.730 31.200 1.245 1.00 9.36 119 PHE A O 1
ATOM 943 N N . GLU A 1 120 ? 14.826 33.166 2.340 1.00 8.45 120 GLU A N 1
ATOM 944 C CA . GLU A 1 120 ? 16.261 33.395 2.082 1.00 8.97 120 GLU A CA 1
ATOM 945 C C . GLU A 1 120 ? 16.893 34.210 3.197 1.00 9.51 120 GLU A C 1
ATOM 946 O O . GLU A 1 120 ? 16.259 35.109 3.760 1.00 9.24 120 GLU A O 1
ATOM 952 N N . VAL A 1 121 ? 18.152 33.893 3.516 1.00 9.64 121 VAL A N 1
ATOM 953 C CA . VAL A 1 121 ? 18.903 34.551 4.605 1.00 10.33 121 VAL A CA 1
ATOM 954 C C . VAL A 1 121 ? 20.300 34.964 4.094 1.00 10.46 121 VAL A C 1
ATOM 955 O O . VAL A 1 121 ? 21.090 34.107 3.640 1.00 9.92 121 VAL A O 1
ATOM 959 N N . GLU A 1 122 ? 20.622 36.252 4.213 1.00 10.56 122 GLU A N 1
ATOM 960 C CA . GLU A 1 122 ? 21.953 36.759 3.872 1.00 11.18 122 GLU A CA 1
ATOM 961 C C . GLU A 1 122 ? 23.046 36.028 4.687 1.00 12.18 122 GLU A C 1
ATOM 962 O O . GLU A 1 122 ? 22.945 35.891 5.916 1.00 12.08 122 GLU A O 1
ATOM 968 N N . ARG A 1 123 ? 24.068 35.568 3.970 1.00 11.72 123 ARG A N 1
ATOM 969 C CA . ARG A 1 123 ? 25.282 34.953 4.539 1.00 13.34 123 ARG A CA 1
ATOM 970 C C . ARG A 1 123 ? 25.088 33.620 5.278 1.00 13.15 123 ARG A C 1
ATOM 971 O O . ARG A 1 123 ? 26.031 33.110 5.901 1.00 13.35 123 ARG A O 1
ATOM 979 N N . ALA A 1 124 ? 23.907 33.005 5.162 1.00 12.02 124 ALA A N 1
ATOM 980 C CA . ALA A 1 124 ? 23.671 31.700 5.754 1.00 11.92 124 ALA A CA 1
ATOM 981 C C . ALA A 1 124 ? 24.410 30.596 4.982 1.00 11.39 124 ALA A C 1
ATOM 982 O O . ALA A 1 124 ? 24.639 30.700 3.775 1.00 10.87 124 ALA A O 1
ATOM 984 N N . LYS A 1 125 ? 24.786 29.539 5.695 1.00 11.71 125 LYS A N 1
ATOM 985 C CA . LYS A 1 125 ? 25.395 28.354 5.103 1.00 11.84 125 LYS A CA 1
ATOM 986 C C . LYS A 1 125 ? 24.389 27.199 5.064 1.00 11.17 125 LYS A C 1
ATOM 987 O O . LYS A 1 125 ? 23.355 27.226 5.751 1.00 9.94 125 LYS A O 1
ATOM 993 N N . MET A 1 126 ? 24.710 26.173 4.294 1.00 10.75 126 MET A N 1
ATOM 994 C CA . MET A 1 126 ? 23.828 25.026 4.152 1.00 11.70 126 MET A CA 1
ATOM 995 C C . MET A 1 126 ? 23.473 24.396 5.511 1.00 11.73 126 MET A C 1
ATOM 996 O O . MET A 1 126 ? 22.300 24.071 5.765 1.00 11.96 126 MET A O 1
ATOM 1001 N N . GLU A 1 127 ? 24.440 24.266 6.415 1.00 11.69 127 GLU A N 1
ATOM 1002 C CA . GLU A 1 127 ? 24.108 23.692 7.741 1.00 12.96 127 GLU A CA 1
ATOM 1003 C C . GLU A 1 127 ? 23.116 24.573 8.496 1.00 12.87 127 GLU A C 1
ATOM 1004 O O . GLU A 1 127 ? 22.221 24.040 9.153 1.00 13.27 127 GLU A O 1
ATOM 1015 N N . ASP A 1 128 ? 23.232 25.902 8.370 1.00 11.59 128 ASP A N 1
ATOM 1016 C CA . ASP A 1 128 ? 22.288 26.823 9.033 1.00 11.92 128 ASP A CA 1
ATOM 1017 C C . ASP A 1 128 ? 20.849 26.605 8.556 1.00 10.50 128 ASP A C 1
ATOM 1018 O O . ASP A 1 128 ? 19.913 26.526 9.352 1.00 10.45 128 ASP A O 1
ATOM 1023 N N . ILE A 1 129 ? 20.669 26.498 7.244 1.00 10.16 129 ILE A N 1
ATOM 1024 C CA . ILE A 1 129 ? 19.318 26.341 6.703 1.00 9.77 129 ILE A CA 1
ATOM 1025 C C . ILE A 1 129 ? 18.766 24.941 6.991 1.00 9.92 129 ILE A C 1
ATOM 1026 O O . ILE A 1 129 ? 17.581 24.787 7.312 1.00 10.52 129 ILE A O 1
ATOM 1031 N N . MET A 1 130 ? 19.608 23.917 6.909 1.00 10.80 130 MET A N 1
ATOM 1032 C CA . MET A 1 130 ? 19.150 22.547 7.157 1.00 10.88 130 MET A CA 1
ATOM 1033 C C . MET A 1 130 ? 18.692 22.428 8.622 1.00 11.17 130 MET A C 1
ATOM 1034 O O . MET A 1 130 ? 17.651 21.843 8.903 1.00 10.52 130 MET A O 1
ATOM 1039 N N . ARG A 1 131 ? 19.467 23.003 9.535 1.00 10.87 131 ARG A N 1
ATOM 1040 C CA . ARG A 1 131 ? 19.105 22.960 10.961 1.00 11.55 131 ARG A CA 1
ATOM 1041 C C . ARG A 1 131 ? 17.838 23.784 11.244 1.00 11.11 131 ARG A C 1
ATOM 1042 O O . ARG A 1 131 ? 17.007 23.397 12.089 1.00 11.83 131 ARG A O 1
ATOM 1050 N N . LEU A 1 132 ? 17.671 24.905 10.540 1.00 10.54 132 LEU A N 1
ATOM 1051 C CA . LEU A 1 132 ? 16.469 25.728 10.720 1.00 10.34 132 LEU A CA 1
ATOM 1052 C C . LEU A 1 132 ? 15.218 24.954 10.270 1.00 10.28 132 LEU A C 1
ATOM 1053 O O . LEU A 1 132 ? 14.196 24.945 10.960 1.00 10.01 132 LEU A O 1
ATOM 1058 N N . ILE A 1 133 ? 15.304 24.284 9.137 1.00 10.25 133 ILE A N 1
ATOM 1059 C CA . ILE A 1 133 ? 14.204 23.443 8.653 1.00 9.90 133 ILE A CA 1
ATOM 1060 C C . ILE A 1 133 ? 13.931 22.263 9.600 1.00 10.06 133 ILE A C 1
ATOM 1061 O O . ILE A 1 133 ? 12.776 21.949 9.847 1.00 9.91 133 ILE A O 1
ATOM 1066 N N . GLU A 1 134 ? 14.965 21.638 10.151 1.00 10.07 134 GLU A N 1
ATOM 1067 C CA . GLU A 1 134 ? 14.767 20.568 11.138 1.00 10.41 134 GLU A CA 1
ATOM 1068 C C . GLU A 1 134 ? 14.017 21.069 12.374 1.00 10.44 134 GLU A C 1
ATOM 1069 O O . GLU A 1 134 ? 13.135 20.378 12.891 1.00 11.26 134 GLU A O 1
ATOM 1075 N N . ARG A 1 135 ? 14.364 22.264 12.838 1.00 10.48 135 ARG A N 1
ATOM 1076 C CA . ARG A 1 135 ? 13.691 22.845 14.014 1.00 10.45 135 ARG A CA 1
ATOM 1077 C C . ARG A 1 135 ? 12.204 23.128 13.723 1.00 10.75 135 ARG A C 1
ATOM 1078 O O . ARG A 1 135 ? 11.324 22.822 14.539 1.00 11.35 135 ARG A O 1
ATOM 1086 N N . LEU A 1 136 ? 11.939 23.688 12.542 1.00 10.25 136 LEU A N 1
ATOM 1087 C CA . LEU A 1 136 ? 10.568 23.930 12.075 1.00 10.41 136 LEU A CA 1
ATOM 1088 C C . LEU A 1 136 ? 9.771 22.627 11.988 1.00 10.61 136 LEU A C 1
ATOM 1089 O O . LEU A 1 136 ? 8.649 22.548 12.502 1.00 10.70 136 LEU A O 1
ATOM 1094 N N . VAL A 1 137 ? 10.330 21.634 11.314 1.00 11.01 137 VAL A N 1
ATOM 1095 C CA . VAL A 1 137 ? 9.631 20.384 11.018 1.00 11.27 137 VAL A CA 1
ATOM 1096 C C . VAL A 1 137 ? 9.335 19.586 12.305 1.00 11.21 137 VAL A C 1
ATOM 1097 O O . VAL A 1 137 ? 8.232 19.078 12.461 1.00 11.16 137 VAL A O 1
ATOM 1101 N N . TYR A 1 138 ? 10.298 19.507 13.223 1.00 11.80 138 TYR A N 1
ATOM 1102 C CA . TYR A 1 138 ? 10.079 18.769 14.482 1.00 11.86 138 TYR A CA 1
ATOM 1103 C C . TYR A 1 138 ? 8.887 19.348 15.236 1.00 11.97 138 TYR A C 1
ATOM 1104 O O . TYR A 1 138 ? 8.003 18.610 15.643 1.00 12.53 138 TYR A O 1
ATOM 1113 N N . GLY A 1 139 ? 8.867 20.666 15.404 1.00 11.34 139 GLY A N 1
ATOM 1114 C CA . GLY A 1 139 ? 7.795 21.347 16.100 1.00 12.29 139 GLY A CA 1
ATOM 1115 C C . GLY A 1 139 ? 6.462 21.173 15.406 1.00 12.29 139 GLY A C 1
ATOM 1116 O O . GLY A 1 139 ? 5.440 20.953 16.064 1.00 12.37 139 GLY A O 1
ATOM 1117 N N . LEU A 1 140 ? 6.462 21.274 14.076 1.00 12.29 140 LEU A N 1
ATOM 1118 C CA . LEU A 1 140 ? 5.233 21.051 13.298 1.00 11.99 140 LEU A CA 1
ATOM 1119 C C . LEU A 1 140 ? 4.674 19.638 13.469 1.00 12.24 140 LEU A C 1
ATOM 1120 O O . LEU A 1 140 ? 3.459 19.450 13.593 1.00 12.80 140 LEU A O 1
ATOM 1125 N N . PHE A 1 141 ? 5.551 18.640 13.429 1.00 12.31 141 PHE A N 1
ATOM 1126 C CA . PHE A 1 141 ? 5.131 17.242 13.536 1.00 12.41 141 PHE A CA 1
ATOM 1127 C C . PHE A 1 141 ? 4.561 16.973 14.941 1.00 13.63 141 PHE A C 1
ATOM 1128 O O . PHE A 1 141 ? 3.612 16.190 15.072 1.00 13.32 141 PHE A O 1
ATOM 1136 N N . ARG A 1 142 ? 5.107 17.608 15.972 1.00 13.55 142 ARG A N 1
ATOM 1137 C CA . ARG A 1 142 ? 4.550 17.407 17.324 1.00 14.70 142 ARG A CA 1
ATOM 1138 C C . ARG A 1 142 ? 3.153 18.008 17.398 1.00 15.19 142 ARG A C 1
ATOM 1139 O O . ARG A 1 142 ? 2.266 17.403 18.006 1.00 16.09 142 ARG A O 1
ATOM 1147 N N . LYS A 1 143 ? 2.941 19.168 16.765 1.00 15.97 143 LYS A N 1
ATOM 11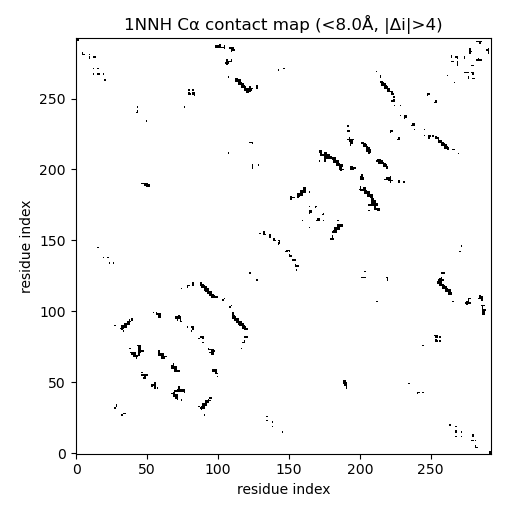48 C CA . LYS A 1 143 ? 1.598 19.757 16.717 1.00 16.55 143 LYS A CA 1
ATOM 1149 C C . LYS A 1 143 ? 0.659 18.892 15.880 1.00 16.56 143 LYS A C 1
ATOM 1150 O O . LYS A 1 143 ? -0.511 18.704 16.238 1.00 16.91 143 LYS A O 1
ATOM 1156 N N . ALA A 1 144 ? 1.160 18.319 14.790 1.00 15.53 144 ALA A N 1
ATOM 1157 C CA . ALA A 1 144 ? 0.329 17.498 13.912 1.00 15.98 144 ALA A CA 1
ATOM 1158 C C . ALA A 1 144 ? -0.195 16.241 14.629 1.00 16.25 144 ALA A C 1
ATOM 1159 O O . ALA A 1 144 ? -1.278 15.728 14.316 1.00 16.50 144 ALA A O 1
ATOM 1161 N N . GLU A 1 145 ? 0.588 15.741 15.575 1.00 16.32 145 GLU A N 1
ATOM 1162 C CA . GLU A 1 145 ? 0.170 14.588 16.387 1.00 16.98 145 GLU A CA 1
ATOM 1163 C C . GLU A 1 145 ? -1.064 14.965 17.217 1.00 18.03 145 GLU A C 1
ATOM 1164 O O . GLU A 1 145 ? -1.999 14.171 17.324 1.00 18.09 145 GLU A O 1
ATOM 1170 N N . GLU A 1 146 ? -1.056 16.171 17.781 1.00 18.70 146 GLU A N 1
ATOM 1171 C CA . GLU A 1 146 ? -2.215 16.701 18.524 1.00 20.11 146 GLU A CA 1
ATOM 1172 C C . GLU A 1 146 ? -3.429 16.914 17.609 1.00 20.10 146 GLU A C 1
ATOM 1173 O O . GLU A 1 146 ? -4.547 16.502 17.935 1.00 20.12 146 GLU A O 1
ATOM 1179 N N . TRP A 1 147 ? -3.198 17.514 16.437 1.00 19.60 147 TRP A N 1
ATOM 1180 C CA . TRP A 1 147 ? -4.267 17.808 15.487 1.00 19.46 147 TRP A CA 1
ATOM 1181 C C . TRP A 1 147 ? -4.967 16.571 14.915 1.00 20.07 147 TRP A C 1
ATOM 1182 O O . TRP A 1 147 ? -6.181 16.612 14.695 1.00 20.95 147 TRP A O 1
ATOM 1193 N N . THR A 1 148 ? -4.209 15.497 14.669 1.00 20.27 148 THR A N 1
ATOM 1194 C CA . THR A 1 148 ? -4.696 14.294 13.965 1.00 20.39 148 THR A CA 1
ATOM 1195 C C . THR A 1 148 ? -4.937 13.052 14.829 1.00 21.16 148 THR A C 1
ATOM 1196 O O . THR A 1 148 ? -5.666 12.144 14.405 1.00 21.92 148 THR A O 1
ATOM 1200 N N . GLY A 1 149 ? -4.275 12.980 15.981 1.00 21.62 149 GLY A N 1
ATOM 1201 C CA . GLY A 1 149 ? -4.284 11.791 16.831 1.00 22.32 149 GLY A CA 1
ATOM 1202 C C . GLY A 1 149 ? -3.442 10.624 16.325 1.00 22.69 149 GLY A C 1
ATOM 1203 O O . GLY A 1 149 ? -3.579 9.482 16.791 1.00 23.27 149 GLY A O 1
ATOM 1204 N N . ARG A 1 150 ? -2.560 10.898 15.370 1.00 22.50 150 ARG A N 1
ATOM 1205 C CA . ARG A 1 150 ? -1.695 9.875 14.794 1.00 22.13 150 ARG A CA 1
ATOM 1206 C C . ARG A 1 150 ? -0.252 10.225 15.107 1.00 21.76 150 ARG A C 1
ATOM 1207 O O . ARG A 1 150 ? 0.040 11.344 15.510 1.00 20.81 150 ARG A O 1
ATOM 1215 N N . GLU A 1 151 ? 0.633 9.252 14.928 1.00 21.86 151 GLU A N 1
ATOM 1216 C CA . GLU A 1 151 ? 2.053 9.418 15.247 1.00 21.99 151 GLU A CA 1
ATOM 1217 C C . GLU A 1 151 ? 2.828 9.873 14.005 1.00 20.87 151 GLU A C 1
ATOM 1218 O O . GLU A 1 151 ? 2.555 9.426 12.890 1.00 20.81 151 GLU A O 1
ATOM 1224 N N . PHE A 1 152 ? 3.785 10.777 14.218 1.00 19.35 152 PHE A N 1
ATOM 1225 C CA . PHE A 1 152 ? 4.643 11.279 13.141 1.00 19.20 152 PHE A CA 1
ATOM 1226 C C . PHE A 1 152 ? 6.108 10.958 13.433 1.00 18.68 152 PHE A C 1
ATOM 1227 O O . PHE A 1 152 ? 6.442 10.669 14.568 1.00 18.70 152 PHE A O 1
ATOM 1235 N N . PRO A 1 153 ? 6.980 10.975 12.426 1.00 18.16 153 PRO A N 1
ATOM 1236 C CA . PRO A 1 153 ? 8.407 10.744 12.672 1.00 17.68 153 PRO A CA 1
ATOM 1237 C C . PRO A 1 153 ? 8.999 11.602 13.806 1.00 17.74 153 PRO A C 1
ATOM 1238 O O . PRO A 1 153 ? 8.726 12.795 13.896 1.00 17.33 153 PRO A O 1
ATOM 1242 N N . LYS A 1 154 ? 9.825 10.975 14.647 1.00 18.25 154 LYS A N 1
ATOM 1243 C CA . LYS A 1 154 ? 10.300 11.570 15.896 1.00 19.43 154 LYS A CA 1
ATOM 1244 C C . LYS A 1 154 ? 11.744 12.073 15.838 1.00 19.57 154 LYS A C 1
ATOM 1245 O O . LYS A 1 154 ? 12.190 12.740 16.764 1.00 20.11 154 LYS A O 1
ATOM 1251 N N . THR A 1 155 ? 12.485 11.770 14.778 1.00 19.99 155 THR A N 1
ATOM 1252 C CA . THR A 1 155 ? 13.903 12.162 14.753 1.00 20.97 155 THR A CA 1
ATOM 1253 C C . THR A 1 155 ? 14.042 13.677 14.624 1.00 20.86 155 THR A C 1
ATOM 1254 O O . THR A 1 155 ? 13.149 14.374 14.118 1.00 20.84 155 THR A O 1
ATOM 1258 N N . LYS A 1 156 ? 15.170 14.182 15.107 1.00 21.03 156 LYS A N 1
ATOM 1259 C CA . LYS A 1 156 ? 15.428 15.614 15.193 1.00 21.61 156 LYS A CA 1
ATOM 1260 C C . LYS A 1 156 ? 16.536 16.111 14.261 1.00 21.07 156 LYS A C 1
ATOM 1261 O O . LYS A 1 156 ? 16.514 17.287 13.876 1.00 23.44 156 LYS A O 1
ATOM 1267 N N . ARG A 1 157 ? 17.546 15.278 14.007 1.00 19.49 157 ARG A N 1
ATOM 1268 C CA . ARG A 1 157 ? 18.563 15.521 12.978 1.00 18.47 157 ARG A CA 1
ATOM 1269 C C . ARG A 1 157 ? 18.419 14.411 11.967 1.00 17.77 157 ARG A C 1
ATOM 1270 O O . ARG A 1 157 ? 18.620 13.236 12.286 1.00 19.07 157 ARG A O 1
ATOM 1278 N N . PHE A 1 158 ? 18.143 14.769 10.725 1.00 15.47 158 PHE A N 1
ATOM 1279 C CA . PHE A 1 158 ? 17.871 13.772 9.719 1.00 14.70 158 PHE A CA 1
ATOM 1280 C C . PHE A 1 158 ? 19.160 13.236 9.102 1.00 14.11 158 PHE A C 1
ATOM 1281 O O . PHE A 1 158 ? 20.168 13.940 9.027 1.00 14.77 158 PHE A O 1
ATOM 1289 N N . GLU A 1 159 ? 19.119 11.982 8.666 1.00 14.29 159 GLU A N 1
ATOM 1290 C CA . GLU A 1 159 ? 20.239 11.376 7.948 1.00 14.90 159 GLU A CA 1
ATOM 1291 C C . GLU A 1 159 ? 20.528 12.160 6.668 1.00 14.57 159 GLU A C 1
ATOM 1292 O O . GLU A 1 159 ? 19.601 12.639 5.995 1.00 14.04 159 GLU A O 1
ATOM 1298 N N . VAL A 1 160 ? 21.805 12.246 6.315 1.00 14.12 160 VAL A N 1
ATOM 1299 C CA . VAL A 1 160 ? 22.243 12.924 5.096 1.00 13.80 160 VAL A CA 1
ATOM 1300 C C . VAL A 1 160 ? 22.848 11.941 4.085 1.00 14.50 160 VAL A C 1
ATOM 1301 O O . VAL A 1 160 ? 23.746 11.149 4.410 1.00 15.51 160 VAL A O 1
ATOM 1305 N N . PHE A 1 161 ? 22.379 12.021 2.847 1.00 13.95 161 PHE A N 1
ATOM 1306 C CA . PHE A 1 161 ? 22.940 11.245 1.739 1.00 14.57 161 PHE A CA 1
ATOM 1307 C C . PHE A 1 161 ? 23.439 12.195 0.655 1.00 14.58 161 PHE A C 1
ATOM 1308 O O . PHE A 1 161 ? 22.806 13.192 0.342 1.00 14.87 161 PHE A O 1
ATOM 1316 N N . GLU A 1 162 ? 24.545 11.848 0.022 1.00 14.25 162 GLU A N 1
ATOM 1317 C CA . GLU A 1 162 ? 24.935 12.511 -1.223 1.00 14.66 162 GLU A CA 1
ATOM 1318 C C . GLU A 1 162 ? 24.077 12.004 -2.370 1.00 13.64 162 GLU A C 1
ATOM 1319 O O . GLU A 1 162 ? 23.740 10.818 -2.440 1.00 13.33 162 GLU A O 1
ATOM 1325 N N . TYR A 1 163 ? 23.746 12.901 -3.301 1.00 13.17 163 TYR A N 1
ATOM 1326 C CA . TYR A 1 163 ? 22.932 12.552 -4.454 1.00 13.27 163 TYR A CA 1
ATOM 1327 C C . TYR A 1 163 ? 23.548 11.380 -5.218 1.00 13.87 163 TYR A C 1
ATOM 1328 O O . TYR A 1 163 ? 22.830 10.472 -5.629 1.00 13.63 163 TYR A O 1
ATOM 1337 N N . SER A 1 164 ? 24.866 11.401 -5.379 1.00 14.72 164 SER A N 1
ATOM 1338 C CA . SER A 1 164 ? 25.567 10.323 -6.108 1.00 16.07 164 SER A CA 1
ATOM 1339 C C . SER A 1 164 ? 25.345 8.956 -5.430 1.00 16.72 164 SER A C 1
ATOM 1340 O O . SER A 1 164 ? 25.178 7.937 -6.118 1.00 17.89 164 SER A O 1
ATOM 1343 N N . GLU A 1 165 ? 25.339 8.940 -4.096 1.00 17.38 165 GLU A N 1
ATOM 1344 C CA . GLU A 1 165 ? 25.097 7.714 -3.310 1.00 17.87 165 GLU A CA 1
ATOM 1345 C C . GLU A 1 165 ? 23.657 7.244 -3.402 1.00 18.33 165 GLU A C 1
ATOM 1346 O O . GLU A 1 165 ? 23.402 6.045 -3.430 1.00 19.35 165 GLU A O 1
ATOM 1348 N N . VAL A 1 166 ? 22.709 8.183 -3.483 1.00 17.57 166 VAL A N 1
ATOM 1349 C CA . VAL A 1 166 ? 21.310 7.817 -3.642 1.00 17.49 166 VAL A CA 1
ATOM 1350 C C . VAL A 1 166 ? 21.127 7.113 -4.981 1.00 18.16 166 VAL A C 1
ATOM 1351 O O . VAL A 1 166 ? 20.424 6.104 -5.051 1.00 18.31 166 VAL A O 1
ATOM 1355 N N . LEU A 1 167 ? 21.754 7.634 -6.035 1.00 19.49 167 LEU A N 1
ATOM 1356 C CA . LEU A 1 167 ? 21.651 7.026 -7.364 1.00 20.75 167 LEU A CA 1
ATOM 1357 C C . LEU A 1 167 ? 22.204 5.594 -7.337 1.00 21.25 167 LEU A C 1
ATOM 1358 O O . LEU A 1 167 ? 21.617 4.693 -7.947 1.00 22.23 167 LEU A O 1
ATOM 1363 N N . GLU A 1 168 ? 23.301 5.390 -6.606 1.00 21.78 168 GLU A N 1
ATOM 1364 C CA . GLU A 1 168 ? 23.955 4.069 -6.527 1.00 22.45 168 GLU A CA 1
ATOM 1365 C C . GLU A 1 168 ? 23.172 3.063 -5.682 1.00 23.10 168 GLU A C 1
ATOM 1366 O O . GLU A 1 168 ? 23.027 1.885 -6.073 1.00 23.16 168 GLU A O 1
ATOM 1368 N N . GLU A 1 169 ? 22.655 3.515 -4.541 1.00 23.24 169 GLU A N 1
ATOM 1369 C CA . GLU A 1 169 ? 22.007 2.619 -3.570 1.00 23.85 169 GLU A CA 1
ATOM 1370 C C . GLU A 1 169 ? 20.534 2.341 -3.933 1.00 23.76 169 GLU A C 1
ATOM 1371 O O . GLU A 1 169 ? 20.056 1.210 -3.817 1.00 23.66 169 GLU A O 1
ATOM 1377 N N . PHE A 1 170 ? 19.826 3.377 -4.385 1.00 23.32 170 PHE A N 1
ATOM 1378 C CA . PHE A 1 170 ? 18.379 3.310 -4.596 1.00 22.91 170 PHE A CA 1
ATOM 1379 C C . PHE A 1 170 ? 17.932 3.490 -6.051 1.00 23.03 170 PHE A C 1
ATOM 1380 O O . PHE A 1 170 ? 16.873 2.980 -6.425 1.00 23.51 170 PHE A O 1
ATOM 1388 N N . GLY A 1 171 ? 18.711 4.212 -6.859 1.00 23.14 171 GLY A N 1
ATOM 1389 C CA . GLY A 1 171 ? 18.372 4.475 -8.255 1.00 23.29 171 GLY A CA 1
ATOM 1390 C C . GLY A 1 171 ? 17.720 5.823 -8.508 1.00 23.28 171 GLY A C 1
ATOM 1391 O O . GLY A 1 171 ? 17.914 6.416 -9.571 1.00 23.74 171 GLY A O 1
ATOM 1392 N N . SER A 1 172 ? 16.934 6.303 -7.542 1.00 22.90 172 SER A N 1
ATOM 1393 C CA . SER A 1 172 ? 16.240 7.588 -7.642 1.00 22.92 172 SER A CA 1
ATOM 1394 C C . SER A 1 172 ? 15.860 8.109 -6.257 1.00 22.14 172 SER A C 1
ATOM 1395 O O . SER A 1 172 ? 15.817 7.339 -5.290 1.00 22.23 172 SER A O 1
ATOM 1398 N N . ASP A 1 173 ? 15.564 9.402 -6.180 1.00 21.90 173 ASP A N 1
ATOM 1399 C CA . ASP A 1 173 ? 15.097 10.027 -4.941 1.00 21.27 173 ASP A CA 1
ATOM 1400 C C . ASP A 1 173 ? 13.802 9.363 -4.440 1.00 20.65 173 ASP A C 1
ATOM 1401 O O . ASP A 1 173 ? 13.632 9.139 -3.245 1.00 19.55 173 ASP A O 1
ATOM 1406 N N . GLU A 1 174 ? 12.894 9.040 -5.356 1.00 20.16 174 GLU A N 1
ATOM 1407 C CA . GLU A 1 174 ? 11.609 8.465 -4.974 1.00 19.58 174 GLU A CA 1
ATOM 1408 C C . GLU A 1 174 ? 11.750 7.036 -4.434 1.00 18.88 174 GLU A C 1
ATOM 1409 O O . GLU A 1 174 ? 11.059 6.659 -3.489 1.00 17.93 174 GLU A O 1
ATOM 1415 N N . LYS A 1 175 ? 12.652 6.244 -5.005 1.00 19.18 175 LYS A N 1
ATOM 1416 C CA . LYS A 1 175 ? 12.887 4.888 -4.486 1.00 19.21 175 LYS A CA 1
ATOM 1417 C C . LYS A 1 175 ? 13.448 4.937 -3.049 1.00 18.76 175 LYS A C 1
ATOM 1418 O O . LYS A 1 175 ? 13.062 4.146 -2.189 1.00 19.51 175 LYS A O 1
ATOM 1420 N N . ALA A 1 176 ? 14.341 5.896 -2.798 1.00 17.87 176 ALA A N 1
ATOM 1421 C CA . ALA A 1 176 ? 14.863 6.141 -1.454 1.00 17.25 176 ALA A CA 1
ATOM 1422 C C . ALA A 1 176 ? 13.725 6.490 -0.518 1.00 16.68 176 ALA A C 1
ATOM 1423 O O . ALA A 1 176 ? 13.665 5.976 0.585 1.00 16.20 176 ALA A O 1
ATOM 1425 N N . SER A 1 177 ? 12.813 7.354 -0.971 1.00 15.80 177 SER A N 1
ATOM 1426 C CA . SER A 1 177 ? 11.667 7.758 -0.135 1.00 15.85 177 SER A CA 1
ATOM 1427 C C . SER A 1 177 ? 10.824 6.541 0.260 1.00 16.92 177 SER A C 1
ATOM 1428 O O . SER A 1 177 ? 10.404 6.417 1.413 1.00 15.79 177 SER A O 1
ATOM 1431 N N . GLN A 1 178 ? 10.596 5.647 -0.699 1.00 18.08 178 GLN A N 1
ATOM 1432 C CA . GLN A 1 178 ? 9.789 4.447 -0.472 1.00 19.38 178 GLN A CA 1
ATOM 1433 C C . GLN A 1 178 ? 10.403 3.518 0.576 1.00 20.09 178 GLN A C 1
ATOM 1434 O O . GLN A 1 178 ? 9.664 2.816 1.267 1.00 20.44 178 GLN A O 1
ATOM 1440 N N . GLU A 1 179 ? 11.734 3.545 0.708 1.00 20.45 179 GLU A N 1
ATOM 1441 C CA . GLU A 1 179 ? 12.451 2.647 1.628 1.00 21.32 179 GLU A CA 1
ATOM 1442 C C . GLU A 1 179 ? 12.730 3.252 3.020 1.00 21.48 179 GLU A C 1
ATOM 1443 O O . GLU A 1 179 ? 13.130 2.544 3.952 1.00 22.67 179 GLU A O 1
ATOM 1446 N N . MET A 1 180 ? 12.501 4.550 3.189 1.00 20.56 180 MET A N 1
ATOM 1447 C CA . MET A 1 180 ? 12.820 5.232 4.446 1.00 20.25 180 MET A CA 1
ATOM 1448 C C . MET A 1 180 ? 11.606 5.441 5.360 1.00 19.21 180 MET A C 1
ATOM 1449 O O . MET A 1 180 ? 10.467 5.561 4.898 1.00 19.58 180 MET A O 1
ATOM 1454 N N . GLU A 1 181 ? 11.860 5.478 6.666 1.00 19.24 181 GLU A N 1
ATOM 1455 C CA . GLU A 1 181 ? 10.816 5.685 7.675 1.00 19.14 181 GLU A CA 1
ATOM 1456 C C . GLU A 1 181 ? 10.938 7.029 8.396 1.00 18.23 181 GLU A C 1
ATOM 1457 O O . GLU A 1 181 ? 10.072 7.390 9.196 1.00 19.42 181 GLU A O 1
ATOM 1460 N N . GLU A 1 182 ? 12.010 7.774 8.116 1.00 16.96 182 GLU A N 1
ATOM 1461 C CA . GLU A 1 182 ? 12.201 9.107 8.667 1.00 16.28 182 GLU A CA 1
ATOM 1462 C C . GLU A 1 182 ? 12.499 10.078 7.520 1.00 15.24 182 GLU A C 1
ATOM 1463 O O . GLU A 1 182 ? 12.996 9.642 6.484 1.00 14.39 182 GLU A O 1
ATOM 1469 N N . PRO A 1 183 ? 12.249 11.376 7.705 1.00 14.83 183 PRO A N 1
ATOM 1470 C CA . PRO A 1 183 ? 12.691 12.346 6.694 1.00 13.98 183 PRO A CA 1
ATOM 1471 C C . PRO A 1 183 ? 14.213 12.310 6.575 1.00 13.81 183 PRO A C 1
ATOM 1472 O O . PRO A 1 183 ? 14.921 11.990 7.538 1.00 13.85 183 PRO A O 1
ATOM 1476 N N . PHE A 1 184 ? 14.718 12.639 5.394 1.00 12.68 184 PHE A N 1
ATOM 1477 C CA . PHE A 1 184 ? 16.159 12.623 5.137 1.00 12.41 184 PHE A CA 1
ATOM 1478 C C . PHE A 1 184 ? 16.565 13.678 4.114 1.00 11.97 184 PHE A C 1
ATOM 1479 O O . PHE A 1 184 ? 15.754 14.126 3.297 1.00 11.86 184 PHE A O 1
ATOM 1487 N N . TRP A 1 185 ? 17.834 14.068 4.183 1.00 11.77 185 TRP A N 1
ATOM 1488 C CA . TRP A 1 185 ? 18.439 15.020 3.263 1.00 11.68 185 TRP A CA 1
ATOM 1489 C C . TRP A 1 185 ? 19.180 14.349 2.113 1.00 11.91 185 TRP A C 1
ATOM 1490 O O . TRP A 1 185 ? 19.890 13.334 2.293 1.00 10.98 185 TRP A O 1
ATOM 1501 N N . ILE A 1 186 ? 19.039 14.932 0.927 1.00 11.62 186 ILE A N 1
ATOM 1502 C CA . ILE A 1 186 ? 19.909 14.632 -0.192 1.00 11.13 186 ILE A CA 1
ATOM 1503 C C . ILE A 1 186 ? 20.665 15.908 -0.546 1.00 11.29 186 ILE A C 1
ATOM 1504 O O . ILE A 1 186 ? 20.043 16.944 -0.780 1.00 12.13 186 ILE A O 1
ATOM 1509 N N . ILE A 1 187 ? 22.002 15.837 -0.590 1.00 10.96 187 ILE A N 1
ATOM 1510 C CA . ILE A 1 187 ? 22.856 17.019 -0.810 1.00 10.97 187 ILE A CA 1
ATOM 1511 C C . ILE A 1 187 ? 23.749 16.841 -2.051 1.00 11.33 187 ILE A C 1
ATOM 1512 O O . ILE A 1 187 ? 23.891 15.718 -2.561 1.00 10.75 187 ILE A O 1
ATOM 1517 N N . ASN A 1 188 ? 24.312 17.950 -2.527 1.00 10.83 188 ASN A N 1
ATOM 1518 C CA . ASN A 1 188 ? 25.311 17.962 -3.585 1.00 11.20 188 ASN A CA 1
ATOM 1519 C C . ASN A 1 188 ? 24.746 17.472 -4.922 1.00 10.99 188 ASN A C 1
ATOM 1520 O O . ASN A 1 188 ? 25.149 16.428 -5.481 1.00 11.06 188 ASN A O 1
ATOM 1525 N N . ILE A 1 189 ? 23.764 18.236 -5.412 1.00 10.94 189 ILE A N 1
ATOM 1526 C CA . ILE A 1 189 ? 23.001 17.922 -6.612 1.00 10.86 189 ILE A CA 1
ATOM 1527 C C . 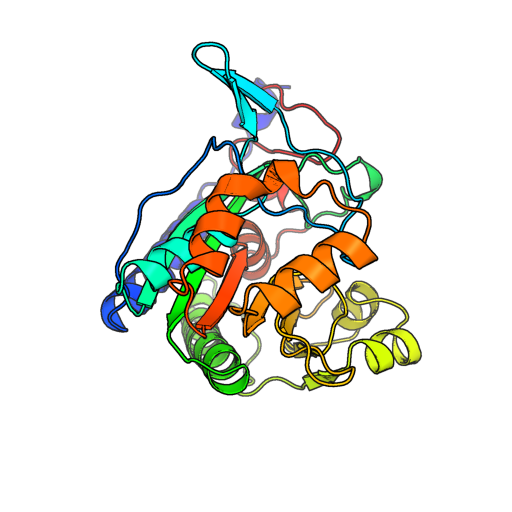ILE A 1 189 ? 23.360 18.923 -7.716 1.00 10.60 189 ILE A C 1
ATOM 1528 O O . ILE A 1 189 ? 23.057 20.097 -7.592 1.00 10.41 189 ILE A O 1
ATOM 1533 N N . PRO A 1 190 ? 24.024 18.504 -8.785 1.00 10.71 190 PRO A N 1
ATOM 1534 C CA . PRO A 1 190 ? 24.355 19.475 -9.844 1.00 10.43 190 PRO A CA 1
ATOM 1535 C C . PRO A 1 190 ? 23.089 20.007 -10.515 1.00 10.08 190 PRO A C 1
ATOM 1536 O O . PRO A 1 190 ? 22.291 19.203 -11.009 1.00 10.95 190 PRO A O 1
ATOM 1540 N N . ARG A 1 191 ? 22.897 21.323 -10.507 1.00 9.80 191 ARG A N 1
ATOM 1541 C CA . ARG A 1 191 ? 21.688 21.905 -11.074 1.00 9.98 191 ARG A CA 1
ATOM 1542 C C . ARG A 1 191 ? 21.871 23.368 -11.556 1.00 9.54 191 ARG A C 1
ATOM 1543 O O . ARG A 1 191 ? 22.835 23.654 -12.304 1.00 10.42 191 ARG A O 1
ATOM 1551 N N . GLU A 1 192 ? 21.001 24.291 -11.147 1.00 9.44 192 GLU A N 1
ATOM 1552 C CA . GLU A 1 192 ? 20.879 25.598 -11.801 1.00 9.55 192 GLU A CA 1
ATOM 1553 C C . GLU A 1 192 ? 22.037 26.555 -11.424 1.00 9.27 192 GLU A C 1
ATOM 1554 O O . GLU A 1 192 ? 22.690 26.384 -10.384 1.00 9.54 192 GLU A O 1
ATOM 1560 N N . PHE A 1 193 ? 22.229 27.598 -12.230 1.00 9.95 193 PHE A N 1
ATOM 1561 C CA . PHE A 1 193 ? 23.366 28.499 -12.067 1.00 8.99 193 PHE A CA 1
ATOM 1562 C C . PHE A 1 193 ? 23.425 29.163 -10.695 1.00 8.96 193 PHE A C 1
ATOM 1563 O O . PHE A 1 193 ? 24.510 29.426 -10.191 1.00 8.69 193 PHE A O 1
ATOM 1571 N N . TYR A 1 194 ? 22.274 29.434 -10.100 1.00 8.77 194 TYR A N 1
ATOM 1572 C CA . TYR A 1 194 ? 22.213 30.203 -8.852 1.00 8.28 194 TYR A CA 1
ATOM 1573 C C . TYR A 1 194 ? 22.658 29.428 -7.619 1.00 8.60 194 TYR A C 1
ATOM 1574 O O . TYR A 1 194 ? 22.949 30.064 -6.591 1.00 8.13 194 TYR A O 1
ATOM 1583 N N . ASP A 1 195 ? 22.644 28.083 -7.663 1.00 8.44 195 ASP A N 1
ATOM 1584 C CA . ASP A 1 195 ? 23.093 27.285 -6.504 1.00 9.10 195 ASP A CA 1
ATOM 1585 C C . ASP A 1 195 ? 24.622 27.371 -6.454 1.00 9.46 195 ASP A C 1
ATOM 1586 O O . ASP A 1 195 ? 25.299 27.251 -7.501 1.00 9.36 195 ASP A O 1
ATOM 1591 N N . ARG A 1 196 ? 25.188 27.535 -5.258 1.00 9.82 196 ARG A N 1
ATOM 1592 C CA . ARG A 1 196 ? 26.647 27.683 -5.172 1.00 10.63 196 ARG A CA 1
ATOM 1593 C C . ARG A 1 196 ? 27.392 26.377 -5.435 1.00 9.83 196 ARG A C 1
ATOM 1594 O O . ARG A 1 196 ? 27.137 25.370 -4.772 1.00 10.36 196 ARG A O 1
ATOM 1602 N N . GLU A 1 197 ? 28.352 26.425 -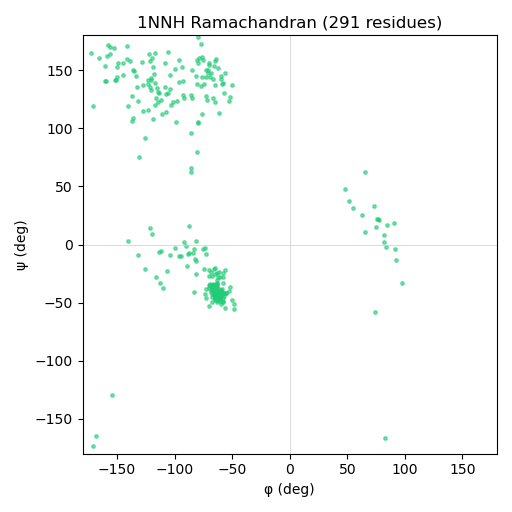6.372 1.00 9.98 197 GLU A N 1
ATOM 1603 C CA . GLU A 1 197 ? 29.231 25.301 -6.712 1.00 10.88 197 GLU A CA 1
ATOM 1604 C C . GLU A 1 197 ? 30.666 25.703 -6.345 1.00 11.84 197 GLU A C 1
ATOM 1605 O O . GLU A 1 197 ? 31.089 26.806 -6.652 1.00 11.97 197 GLU A O 1
ATOM 1611 N N . VAL A 1 198 ? 31.397 24.796 -5.699 1.00 13.05 198 VAL A N 1
ATOM 1612 C CA . VAL A 1 198 ? 32.787 25.037 -5.297 1.00 14.07 198 VAL A CA 1
ATOM 1613 C C . VAL A 1 198 ? 33.608 23.779 -5.598 1.00 14.72 198 VAL A C 1
ATOM 1614 O O . VAL A 1 198 ? 33.479 22.778 -4.911 1.00 14.60 198 VAL A O 1
ATOM 1618 N N . ASP A 1 199 ? 34.434 23.838 -6.639 1.00 16.39 199 ASP A N 1
ATOM 1619 C CA . ASP A 1 199 ? 35.332 22.732 -7.017 1.00 17.25 199 ASP A CA 1
ATOM 1620 C C . ASP A 1 199 ? 34.681 21.347 -7.075 1.00 17.23 199 ASP A C 1
ATOM 1621 O O . ASP A 1 199 ? 35.234 20.348 -6.564 1.00 18.26 199 ASP A O 1
ATOM 1626 N N . GLY A 1 200 ? 33.525 21.291 -7.741 1.00 16.47 200 GLY A N 1
ATOM 1627 C CA . GLY A 1 200 ? 32.815 20.058 -8.013 1.00 16.22 200 GLY A CA 1
ATOM 1628 C C . GLY A 1 200 ? 31.792 19.699 -6.949 1.00 15.54 200 GLY A C 1
ATOM 1629 O O . GLY A 1 200 ? 31.066 18.718 -7.124 1.00 17.35 200 GLY A O 1
ATOM 1630 N N . PHE A 1 201 ? 31.722 20.478 -5.876 1.00 14.34 201 PHE A N 1
ATOM 1631 C CA . PHE A 1 201 ? 30.755 20.250 -4.791 1.00 13.74 201 PHE A CA 1
ATOM 1632 C C . PHE A 1 201 ? 29.650 21.323 -4.847 1.00 13.08 201 PHE A C 1
ATOM 1633 O O . PHE A 1 201 ? 29.949 22.501 -4.918 1.00 12.35 201 PHE A O 1
ATOM 1641 N N . TRP A 1 202 ? 28.393 20.891 -4.819 1.00 11.37 202 TRP A N 1
ATOM 1642 C CA . TRP A 1 202 ? 27.226 21.787 -4.852 1.00 10.84 202 TRP A CA 1
ATOM 1643 C C . TRP A 1 202 ? 26.666 21.921 -3.428 1.00 10.27 202 TRP A C 1
ATOM 1644 O O . TRP A 1 202 ? 26.335 20.925 -2.793 1.00 10.48 202 TRP A O 1
ATOM 1655 N N . ARG A 1 203 ? 26.600 23.151 -2.942 1.00 10.39 203 ARG A N 1
ATOM 1656 C CA . ARG A 1 203 ? 26.241 23.474 -1.556 1.00 10.88 203 ARG A CA 1
ATOM 1657 C C . ARG A 1 203 ? 24.719 23.555 -1.457 1.00 10.62 203 ARG A C 1
ATOM 1658 O O . ARG A 1 203 ? 24.173 24.598 -1.133 1.00 11.30 203 ARG A O 1
ATOM 1666 N N . ASN A 1 204 ? 24.050 22.441 -1.727 1.00 9.98 204 ASN A N 1
ATOM 1667 C CA . ASN A 1 204 ? 22.590 22.420 -1.834 1.00 10.54 204 ASN A CA 1
ATOM 1668 C C . ASN A 1 204 ? 21.975 21.161 -1.231 1.00 10.53 204 ASN A C 1
ATOM 1669 O O . ASN A 1 204 ? 22.693 20.250 -0.812 1.00 10.10 204 ASN A O 1
ATOM 1674 N N . TYR A 1 205 ? 20.643 21.150 -1.123 1.00 10.19 205 TYR A N 1
ATOM 1675 C CA . TYR A 1 205 ? 19.937 20.178 -0.292 1.00 10.26 205 TYR A CA 1
ATOM 1676 C C . TYR A 1 205 ? 18.482 20.061 -0.680 1.00 10.85 205 TYR A C 1
ATOM 1677 O O . TYR A 1 205 ? 17.827 21.055 -0.969 1.00 12.24 205 TYR A O 1
ATOM 1686 N N . ASP A 1 206 ? 17.982 18.845 -0.661 1.00 10.09 206 ASP A N 1
ATOM 1687 C CA . ASP A 1 206 ? 16.550 18.574 -0.737 1.00 10.78 206 ASP A CA 1
ATOM 1688 C C . ASP A 1 206 ? 16.126 17.794 0.502 1.00 11.08 206 ASP A C 1
ATOM 1689 O O . ASP A 1 206 ? 16.785 16.819 0.883 1.00 11.20 206 ASP A O 1
ATOM 1694 N N . LEU A 1 207 ? 14.998 18.182 1.096 1.00 10.55 207 LEU A N 1
ATOM 1695 C CA . LEU A 1 207 ? 14.364 17.388 2.147 1.00 10.88 207 LEU A CA 1
ATOM 1696 C C . LEU A 1 207 ? 13.342 16.429 1.560 1.00 10.63 207 LEU A C 1
ATOM 1697 O O . LEU A 1 207 ? 12.441 16.843 0.830 1.00 11.40 207 LEU A O 1
ATOM 1702 N N . ILE A 1 208 ? 13.498 15.148 1.887 1.00 10.38 208 ILE A N 1
ATOM 1703 C CA . ILE A 1 208 ? 12.652 14.087 1.368 1.00 10.55 208 ILE A CA 1
ATOM 1704 C C . ILE A 1 208 ? 11.849 13.474 2.508 1.00 11.00 208 ILE A C 1
ATOM 1705 O O . ILE A 1 208 ? 12.396 13.144 3.551 1.00 11.52 208 ILE A O 1
ATOM 1710 N N . LEU A 1 209 ? 10.547 13.334 2.304 1.00 11.17 209 LEU A N 1
ATOM 1711 C CA . LEU A 1 209 ? 9.683 12.678 3.282 1.00 11.94 209 LEU A CA 1
ATOM 1712 C C . LEU A 1 209 ? 9.786 11.140 3.180 1.00 12.54 209 LEU A C 1
ATOM 1713 O O . LEU A 1 209 ? 10.131 10.597 2.124 1.00 12.38 209 LEU A O 1
ATOM 1718 N N . PRO A 1 210 ? 9.463 10.439 4.270 1.00 12.84 210 PRO A N 1
ATOM 1719 C CA . PRO A 1 210 ? 9.421 8.972 4.264 1.00 13.77 210 PRO A CA 1
ATOM 1720 C C . PRO A 1 210 ? 8.136 8.390 3.646 1.00 14.09 210 PRO A C 1
ATOM 1721 O O . PRO A 1 210 ? 7.252 9.130 3.209 1.00 14.18 210 PRO A O 1
ATOM 1725 N N . TYR A 1 211 ? 8.065 7.061 3.590 1.00 14.67 211 TYR A N 1
ATOM 1726 C CA . TYR A 1 211 ? 6.863 6.322 3.172 1.00 15.02 211 TYR A CA 1
ATOM 1727 C C . TYR A 1 211 ? 6.424 6.582 1.738 1.00 14.75 211 TYR A C 1
ATOM 1728 O O . TYR A 1 211 ? 5.249 6.396 1.405 1.00 15.52 211 TYR A O 1
ATOM 1737 N N . GLY A 1 212 ? 7.384 6.974 0.897 1.00 13.91 212 GLY A N 1
ATOM 1738 C CA . GLY A 1 212 ? 7.158 7.229 -0.517 1.00 13.91 212 GLY A CA 1
ATOM 1739 C C . GLY A 1 212 ? 6.590 8.604 -0.860 1.00 13.72 212 GLY A C 1
ATOM 1740 O O . GLY A 1 212 ? 6.335 8.867 -2.041 1.00 14.49 212 GLY A O 1
ATOM 1741 N N . TYR A 1 213 ? 6.386 9.478 0.134 1.00 13.33 213 TYR A N 1
ATOM 1742 C CA . TYR A 1 213 ? 5.766 10.793 -0.122 1.00 12.61 213 TYR A CA 1
ATOM 1743 C C . TYR A 1 213 ? 6.659 11.769 -0.916 1.00 12.45 213 TYR A C 1
ATOM 1744 O O . TYR A 1 213 ? 6.147 12.696 -1.522 1.00 12.44 213 TYR A O 1
ATOM 1753 N N . GLY A 1 214 ? 7.979 11.560 -0.915 1.00 11.77 214 GLY A N 1
ATOM 1754 C CA . GLY A 1 214 ? 8.911 12.265 -1.797 1.00 11.75 214 GLY A CA 1
ATOM 1755 C C . GLY A 1 214 ? 9.345 13.644 -1.301 1.00 11.56 214 GLY A C 1
ATOM 1756 O O . GLY A 1 214 ? 9.131 13.999 -0.133 1.00 11.22 214 GLY A O 1
ATOM 1757 N N . GLU A 1 215 ? 9.957 14.423 -2.201 1.00 11.75 215 GLU A N 1
ATOM 1758 C CA . GLU A 1 215 ? 10.506 15.745 -1.861 1.00 12.17 215 GLU A CA 1
ATOM 1759 C C . GLU A 1 215 ? 9.451 16.692 -1.284 1.00 11.80 215 GLU A C 1
ATOM 1760 O O . GLU A 1 215 ? 8.306 16.728 -1.758 1.00 12.39 215 GLU A O 1
ATOM 1766 N N . VAL A 1 216 ? 9.830 17.452 -0.256 1.00 10.94 216 VAL A N 1
ATOM 1767 C CA . VAL A 1 216 ? 8.967 18.490 0.316 1.00 10.83 216 VAL A CA 1
ATOM 1768 C C . VAL A 1 216 ? 9.649 19.876 0.380 1.00 10.32 216 VAL A C 1
ATOM 1769 O O . VAL A 1 216 ? 8.962 20.885 0.497 1.00 11.34 216 VAL A O 1
ATOM 1773 N N . ALA A 1 217 ? 10.983 19.935 0.341 1.00 9.85 217 ALA A N 1
ATOM 1774 C CA . ALA A 1 217 ? 11.694 21.218 0.352 1.00 10.04 217 ALA A CA 1
ATOM 1775 C C . ALA A 1 217 ? 13.023 21.126 -0.401 1.00 10.05 217 ALA A C 1
ATOM 1776 O O . ALA A 1 217 ? 13.623 20.050 -0.509 1.00 9.69 217 ALA A O 1
ATOM 1778 N N . SER A 1 218 ? 13.468 22.256 -0.938 1.00 10.21 218 SER A N 1
ATOM 1779 C CA . SER A 1 218 ? 14.690 22.308 -1.731 1.00 10.42 218 SER A CA 1
ATOM 1780 C C . SER A 1 218 ? 15.309 23.692 -1.605 1.00 9.75 218 SER A C 1
ATOM 1781 O O . SER A 1 218 ? 14.609 24.694 -1.555 1.00 9.46 218 SER A O 1
ATOM 1786 N N . GLY A 1 219 ? 16.640 23.733 -1.540 1.00 9.42 219 GLY A N 1
ATOM 1787 C CA . GLY A 1 219 ? 17.359 24.983 -1.434 1.00 8.94 219 GLY A CA 1
ATOM 1788 C C . GLY A 1 219 ? 18.854 24.843 -1.594 1.00 9.33 219 GLY A C 1
ATOM 1789 O O . GLY A 1 219 ? 19.347 23.763 -1.899 1.00 9.15 219 GLY A O 1
ATOM 1790 N N . GLY A 1 220 ? 19.564 25.943 -1.366 1.00 9.09 220 GLY A N 1
ATOM 1791 C CA . GLY A 1 220 ? 21.014 25.957 -1.428 1.00 9.24 220 GLY A CA 1
ATOM 1792 C C . GLY A 1 220 ? 21.600 27.270 -0.955 1.00 9.28 220 GLY A C 1
ATOM 1793 O O . GLY A 1 220 ? 20.895 28.282 -0.815 1.00 9.83 220 GLY A O 1
ATOM 1794 N N . GLU A 1 221 ? 22.907 27.261 -0.689 1.00 9.06 221 GLU A N 1
ATOM 1795 C CA . GLU A 1 221 ? 23.720 28.482 -0.767 1.00 8.81 221 GLU A CA 1
ATOM 1796 C C . GLU A 1 221 ? 23.715 28.956 -2.225 1.00 8.95 221 GLU A C 1
ATOM 1797 O O . GLU A 1 221 ? 23.474 28.136 -3.131 1.00 9.05 221 GLU A O 1
ATOM 1803 N N . ARG A 1 222 ? 24.018 30.240 -2.451 1.00 9.19 222 ARG A N 1
ATOM 1804 C CA . ARG A 1 222 ? 23.940 30.859 -3.788 1.00 9.29 222 ARG A CA 1
ATOM 1805 C C . ARG A 1 222 ? 25.271 31.386 -4.310 1.00 9.70 222 ARG A C 1
ATOM 1806 O O . ARG A 1 222 ? 26.161 31.779 -3.530 1.00 11.25 222 ARG A O 1
ATOM 1814 N N . GLU A 1 223 ? 25.380 31.422 -5.632 1.00 9.75 223 GLU A N 1
ATOM 1815 C CA . GLU A 1 223 ? 26.379 32.249 -6.321 1.00 9.74 223 GLU A CA 1
ATOM 1816 C C . GLU A 1 223 ? 25.977 33.715 -6.242 1.00 10.36 223 GLU A C 1
ATOM 1817 O O . GLU A 1 223 ? 24.780 34.049 -6.359 1.00 10.28 223 GLU A O 1
ATOM 1823 N N . TRP A 1 224 ? 26.966 34.612 -6.118 1.00 10.25 224 TRP A N 1
ATOM 1824 C CA . TRP A 1 224 ? 26.713 36.055 -6.163 1.00 10.36 224 TRP A CA 1
ATOM 1825 C C . TRP A 1 224 ? 27.652 36.857 -7.098 1.00 10.33 224 TRP A C 1
ATOM 1826 O O . TRP A 1 224 ? 27.425 38.045 -7.334 1.00 10.93 224 TRP A O 1
ATOM 1837 N N . GLU A 1 225 ? 28.695 36.204 -7.617 1.00 9.27 225 GLU A N 1
ATOM 1838 C CA . GLU A 1 225 ? 29.688 36.864 -8.459 1.00 9.80 225 GLU A CA 1
ATOM 1839 C C . GLU A 1 225 ? 29.357 36.763 -9.942 1.00 10.07 225 GLU A C 1
ATOM 1840 O O . GLU A 1 225 ? 29.147 35.665 -10.465 1.00 9.53 225 GLU A O 1
ATOM 1846 N N . TYR A 1 226 ? 29.358 37.910 -10.626 1.00 10.14 226 TYR A N 1
ATOM 1847 C CA . TYR A 1 226 ? 29.055 37.987 -12.066 1.00 10.70 226 TYR A CA 1
ATOM 1848 C C . TYR A 1 226 ? 29.844 36.957 -12.873 1.00 10.26 226 TYR A C 1
ATOM 1849 O O . TYR A 1 226 ? 29.272 36.183 -13.646 1.00 9.78 226 TYR A O 1
ATOM 1858 N N . GLU A 1 227 ? 31.160 36.909 -12.680 1.00 10.22 227 GLU A N 1
ATOM 1859 C CA . GLU A 1 227 ? 31.993 36.097 -13.564 1.00 10.01 227 GLU A CA 1
ATOM 1860 C C . GLU A 1 227 ? 31.653 34.611 -13.472 1.00 9.58 227 GLU A C 1
ATOM 1861 O O . GLU A 1 227 ? 31.618 33.905 -14.485 1.00 10.27 227 GLU A O 1
ATOM 1867 N N . LYS A 1 228 ? 31.413 34.146 -12.244 1.00 9.54 228 LYS A N 1
ATOM 1868 C CA . LYS A 1 228 ? 31.020 32.760 -11.987 1.00 9.33 228 LYS A CA 1
ATOM 1869 C C . LYS A 1 228 ? 29.620 32.463 -12.545 1.00 9.05 228 LYS A C 1
ATOM 1870 O O . LYS A 1 228 ? 29.413 31.448 -13.181 1.00 10.42 228 LYS A O 1
ATOM 1876 N N . ILE A 1 229 ? 28.669 33.358 -12.308 1.00 9.58 229 ILE A N 1
ATOM 1877 C CA . ILE A 1 229 ? 27.284 33.147 -12.714 1.00 9.24 229 ILE A CA 1
ATOM 1878 C C . ILE A 1 229 ? 27.185 33.047 -14.234 1.00 10.30 229 ILE A C 1
ATOM 1879 O O . ILE A 1 229 ? 26.589 32.115 -14.780 1.00 10.69 229 ILE A O 1
ATOM 1884 N N . VAL A 1 230 ? 27.786 34.000 -14.915 1.00 10.80 230 VAL A N 1
ATOM 1885 C CA . VAL A 1 230 ? 27.662 34.012 -16.373 1.00 11.69 230 VAL A CA 1
ATOM 1886 C C . VAL A 1 230 ? 28.426 32.834 -17.016 1.00 11.85 230 VAL A C 1
ATOM 1887 O O . VAL A 1 230 ? 27.960 32.274 -18.000 1.00 11.62 230 VAL A O 1
ATOM 1891 N N . ALA A 1 231 ? 29.560 32.417 -16.442 1.00 11.09 231 ALA A N 1
ATOM 1892 C CA . ALA A 1 231 ? 30.226 31.208 -16.930 1.00 11.42 231 ALA A CA 1
ATOM 1893 C C . ALA A 1 231 ? 29.293 29.973 -16.866 1.00 11.26 231 ALA A C 1
ATOM 1894 O O . ALA A 1 231 ? 29.243 29.162 -17.797 1.00 12.80 231 ALA A O 1
ATOM 1896 N N . LYS A 1 232 ? 28.533 29.849 -15.781 1.00 10.87 232 LYS A N 1
ATOM 1897 C CA . LYS A 1 232 ? 27.612 28.716 -15.604 1.00 9.98 232 LYS A CA 1
ATOM 1898 C C . LYS A 1 232 ? 26.447 28.766 -16.588 1.00 10.43 232 LYS A C 1
ATOM 1899 O O . LYS A 1 232 ? 26.024 27.714 -17.105 1.00 10.93 232 LYS A O 1
ATOM 1905 N N . ILE A 1 233 ? 25.914 29.966 -16.812 1.00 10.75 233 ILE A N 1
ATOM 1906 C CA . ILE A 1 233 ? 24.820 30.174 -17.765 1.00 11.53 233 ILE A CA 1
ATOM 1907 C C . ILE A 1 233 ? 25.289 29.754 -19.160 1.00 12.93 233 ILE A C 1
ATOM 1908 O O . ILE A 1 233 ? 24.609 28.987 -19.845 1.00 13.21 233 ILE A O 1
ATOM 1913 N N . ARG A 1 234 ? 26.466 30.232 -19.554 1.00 13.63 234 ARG A N 1
ATOM 1914 C CA . ARG A 1 234 ? 27.030 29.934 -20.875 1.00 14.71 234 ARG A CA 1
ATOM 1915 C C . ARG A 1 234 ? 27.331 28.446 -21.069 1.00 15.22 234 ARG A C 1
ATOM 1916 O O . ARG A 1 234 ? 27.031 27.890 -22.141 1.00 16.07 234 ARG A O 1
ATOM 1924 N N . LYS A 1 235 ? 27.875 27.787 -20.039 1.00 15.68 235 LYS A N 1
ATOM 1925 C CA . LYS A 1 235 ? 28.215 26.360 -20.112 1.00 16.86 235 LYS A CA 1
ATOM 1926 C C . LYS A 1 235 ? 26.963 25.513 -20.323 1.00 17.03 235 LYS A C 1
ATOM 1927 O O . LYS A 1 235 ? 27.005 24.497 -21.027 1.00 17.83 235 LYS A O 1
ATOM 1930 N N . ALA A 1 236 ? 25.840 25.953 -19.751 1.00 16.81 236 ALA A N 1
ATOM 1931 C CA . ALA A 1 236 ? 24.577 25.214 -19.852 1.00 16.77 236 ALA A CA 1
ATOM 1932 C C . ALA A 1 236 ? 23.805 25.519 -21.143 1.00 17.36 236 ALA A C 1
ATOM 1933 O O . ALA A 1 236 ? 22.772 24.905 -21.411 1.00 17.70 236 ALA A O 1
ATOM 1935 N N . GLY A 1 237 ? 24.278 26.495 -21.906 1.00 17.46 237 GLY A N 1
ATOM 1936 C CA . GLY A 1 237 ? 23.663 26.877 -23.175 1.00 17.80 237 GLY A CA 1
ATOM 1937 C C . GLY A 1 237 ? 22.384 27.689 -23.027 1.00 17.69 237 GLY A C 1
ATOM 1938 O O . GLY A 1 237 ? 21.562 27.734 -23.954 1.00 17.25 237 GLY A O 1
ATOM 1939 N N . LEU A 1 238 ? 22.194 28.337 -21.879 1.00 17.14 238 LEU A N 1
ATOM 1940 C CA . LEU A 1 238 ? 21.005 29.156 -21.653 1.00 17.73 238 LEU A CA 1
ATOM 1941 C C . LEU A 1 238 ? 21.145 30.539 -22.313 1.00 19.01 238 LEU A C 1
ATOM 1942 O O . LEU A 1 238 ? 22.246 30.979 -22.589 1.00 19.19 238 LEU A O 1
ATOM 1947 N N . ASN A 1 239 ? 20.013 31.189 -22.559 1.00 20.86 239 ASN A N 1
ATOM 1948 C CA . ASN A 1 239 ? 19.980 32.507 -23.191 1.00 21.85 239 ASN A CA 1
ATOM 1949 C C . ASN A 1 239 ? 20.297 33.598 -22.168 1.00 22.19 239 ASN A C 1
ATOM 1950 O O . ASN A 1 239 ? 19.486 33.923 -21.312 1.00 22.08 239 ASN A O 1
ATOM 1952 N N . GLU A 1 240 ? 21.501 34.139 -22.254 1.00 22.56 240 GLU A N 1
ATOM 1953 C CA . GLU A 1 240 ? 21.953 35.218 -21.370 1.00 22.85 240 GLU A CA 1
ATOM 1954 C C . GLU A 1 240 ? 21.001 36.415 -21.327 1.00 22.36 240 GLU A C 1
ATOM 1955 O O . GLU A 1 240 ? 20.790 37.029 -20.279 1.00 21.34 240 GLU A O 1
ATOM 1961 N N . ASP A 1 241 ? 20.459 36.772 -22.488 1.00 22.14 241 ASP A N 1
ATOM 1962 C CA . ASP A 1 241 ? 19.612 37.949 -22.578 1.00 22.11 241 ASP A CA 1
ATOM 1963 C C . ASP A 1 241 ? 18.329 37.776 -21.754 1.00 21.24 241 ASP A C 1
ATOM 1964 O O . ASP A 1 241 ? 17.756 38.766 -21.313 1.00 22.91 241 ASP A O 1
ATOM 1966 N N . SER A 1 242 ? 17.900 36.535 -21.527 1.00 20.62 242 SER A N 1
ATOM 1967 C CA . SER A 1 242 ? 16.688 36.278 -20.727 1.00 20.25 242 SER A CA 1
ATOM 1968 C C . SER A 1 242 ? 16.904 36.520 -19.230 1.00 18.23 242 SER A C 1
ATOM 1969 O O . SER A 1 242 ? 15.964 36.401 -18.441 1.00 17.85 242 SER A O 1
ATOM 1972 N N . PHE A 1 243 ? 18.139 36.862 -18.857 1.00 15.60 243 PHE A N 1
ATOM 1973 C CA . PHE A 1 243 ? 18.485 37.200 -17.473 1.00 14.35 243 PHE A CA 1
ATOM 1974 C C . PHE A 1 243 ? 19.070 38.604 -17.338 1.00 14.38 243 PHE A C 1
ATOM 1975 O O . PHE A 1 243 ? 19.617 38.942 -16.305 1.00 13.51 243 PHE A O 1
ATOM 1983 N N . ARG A 1 244 ? 18.925 39.436 -18.371 1.00 14.93 244 ARG A N 1
ATOM 1984 C CA . ARG A 1 244 ? 19.655 40.709 -18.456 1.00 15.55 244 ARG A CA 1
ATOM 1985 C C . ARG A 1 244 ? 19.636 41.628 -17.206 1.00 14.74 244 ARG A C 1
ATOM 1986 O O . ARG A 1 244 ? 20.704 41.971 -16.700 1.00 14.45 244 ARG A O 1
ATOM 1989 N N . PRO A 1 245 ? 18.484 42.028 -16.655 1.00 13.02 245 PRO A N 1
ATOM 1990 C CA . PRO A 1 245 ? 18.525 42.921 -15.493 1.00 12.98 245 PRO A CA 1
ATOM 1991 C C . PRO A 1 245 ? 19.195 42.294 -14.269 1.00 12.38 245 PRO A C 1
ATOM 1992 O O . PRO A 1 245 ? 19.819 42.998 -13.491 1.00 13.08 245 PRO A O 1
ATOM 1996 N N . TYR A 1 246 ? 19.049 40.986 -14.105 1.00 12.07 246 TYR A N 1
ATOM 1997 C CA . TYR A 1 246 ? 19.664 40.271 -12.992 1.00 12.05 246 TYR A CA 1
ATOM 1998 C C . TYR A 1 246 ? 21.179 40.284 -13.166 1.00 12.47 246 TYR A C 1
ATOM 1999 O O . TYR A 1 246 ? 21.910 40.513 -12.201 1.00 11.98 246 TYR A O 1
ATOM 2008 N N . LEU A 1 247 ? 21.627 40.064 -14.398 1.00 12.17 247 LEU A N 1
ATOM 2009 C CA . LEU A 1 247 ? 23.059 40.104 -14.689 1.00 12.80 247 LEU A CA 1
ATOM 2010 C C . LEU A 1 247 ? 23.616 41.511 -14.528 1.00 13.47 247 LEU A C 1
ATOM 2011 O O . LEU A 1 247 ? 24.739 41.665 -14.065 1.00 13.63 247 LEU A O 1
ATOM 2016 N N . GLU A 1 248 ? 22.832 42.544 -14.842 1.00 13.94 248 GLU A N 1
ATOM 2017 C CA . GLU A 1 248 ? 23.295 43.918 -14.637 1.00 14.47 248 GLU A CA 1
ATOM 2018 C C . GLU A 1 248 ? 23.528 44.190 -13.147 1.00 14.60 248 GLU A C 1
ATOM 2019 O O . GLU A 1 248 ? 24.515 44.824 -12.752 1.00 14.93 248 GLU A O 1
ATOM 2022 N N . ILE A 1 249 ? 22.639 43.662 -12.310 1.00 14.03 249 ILE A N 1
ATOM 2023 C CA . ILE A 1 249 ? 22.736 43.825 -10.879 1.00 13.98 249 ILE A CA 1
ATOM 2024 C C . ILE A 1 249 ? 23.956 43.038 -10.338 1.00 13.75 249 ILE A C 1
ATOM 2025 O O . ILE A 1 249 ? 24.657 43.497 -9.442 1.00 13.53 249 ILE A O 1
ATOM 2030 N N . ALA A 1 250 ? 24.202 41.846 -10.884 1.00 13.19 250 ALA A N 1
ATOM 2031 C CA . ALA A 1 250 ? 25.364 41.065 -10.475 1.00 13.43 250 ALA A CA 1
ATOM 2032 C C . ALA A 1 250 ? 26.654 41.786 -10.875 1.00 13.63 250 ALA A C 1
ATOM 2033 O O . ALA A 1 250 ? 27.590 41.836 -10.086 1.00 13.89 250 ALA A O 1
ATOM 2035 N N . LYS A 1 251 ? 26.692 42.324 -12.089 1.00 14.52 251 LYS A N 1
ATOM 2036 C CA . LYS A 1 251 ? 27.883 43.015 -12.594 1.00 15.73 251 LYS A CA 1
ATOM 2037 C C . LYS A 1 251 ? 28.193 44.250 -11.750 1.00 16.08 251 LYS A C 1
ATOM 2038 O O . LYS A 1 251 ? 29.370 44.583 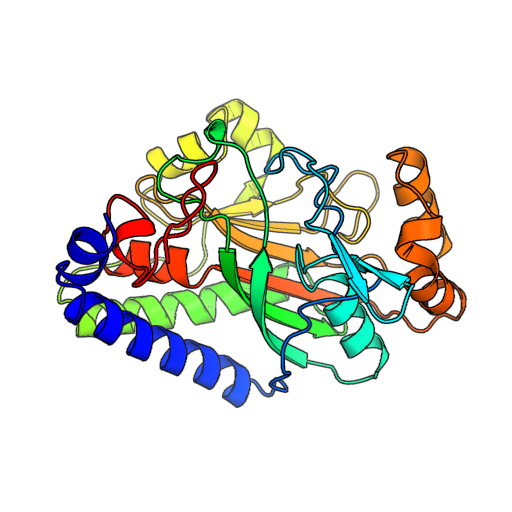-11.530 1.00 16.76 251 LYS A O 1
ATOM 2043 N N . ALA A 1 252 ? 27.147 44.918 -11.263 1.00 15.85 252 ALA A N 1
ATOM 2044 C CA . ALA A 1 252 ? 27.282 46.059 -10.365 1.00 16.70 252 ALA A CA 1
ATOM 2045 C C . ALA A 1 252 ? 27.708 45.696 -8.939 1.00 16.64 252 ALA A C 1
ATOM 2046 O O . ALA A 1 252 ? 27.992 46.581 -8.133 1.00 18.08 252 ALA A O 1
ATOM 2048 N N . GLY A 1 253 ? 27.749 44.405 -8.604 1.00 15.93 253 GLY A N 1
ATOM 2049 C CA . GLY A 1 253 ? 28.210 43.972 -7.308 1.00 15.44 253 GLY A CA 1
ATOM 2050 C C . GLY A 1 253 ? 27.178 43.985 -6.199 1.00 15.02 253 GLY A C 1
ATOM 2051 O O . GLY A 1 253 ? 27.535 43.897 -5.028 1.00 16.00 253 GLY A O 1
ATOM 2052 N N . LYS A 1 254 ? 25.887 44.043 -6.539 1.00 14.15 254 LYS A N 1
ATOM 2053 C CA . LYS A 1 254 ? 24.858 44.169 -5.508 1.00 14.65 254 LYS A CA 1
ATOM 2054 C C . LYS A 1 254 ? 24.331 42.831 -4.945 1.00 12.61 254 LYS A C 1
ATOM 2055 O O . LYS A 1 254 ? 23.744 42.816 -3.852 1.00 13.54 254 LYS A O 1
ATOM 2061 N N . LEU A 1 255 ? 24.532 41.714 -5.645 1.00 11.80 255 LEU A N 1
ATOM 2062 C CA . LEU A 1 255 ? 24.181 40.423 -5.045 1.00 11.29 255 LEU A CA 1
ATOM 2063 C C . LEU A 1 255 ? 25.120 40.113 -3.874 1.00 11.62 255 LEU A C 1
ATOM 2064 O O . LEU A 1 255 ? 26.295 40.513 -3.887 1.00 12.34 255 LEU A O 1
ATOM 2069 N N . LYS A 1 256 ? 24.592 39.414 -2.873 1.00 11.47 256 LYS A N 1
ATOM 2070 C CA . LYS A 1 256 ? 25.323 39.019 -1.678 1.00 11.84 256 LYS A CA 1
ATOM 2071 C C . LYS A 1 256 ? 25.313 37.496 -1.520 1.00 11.39 256 LYS A C 1
ATOM 2072 O O . LYS A 1 256 ? 24.396 36.823 -2.024 1.00 11.55 256 LYS A O 1
ATOM 2078 N N . PRO A 1 257 ? 26.265 36.922 -0.770 1.00 10.57 257 PRO A N 1
ATOM 2079 C CA . PRO A 1 257 ? 26.132 35.520 -0.373 1.00 11.32 257 PRO A CA 1
ATOM 2080 C C . PRO A 1 257 ? 24.835 35.332 0.422 1.00 10.42 257 PRO A C 1
ATOM 2081 O O . PRO A 1 257 ? 24.480 36.206 1.230 1.00 10.30 257 PRO A O 1
ATOM 2085 N N . SER A 1 258 ? 24.119 34.246 0.144 1.00 10.42 258 SER A N 1
ATOM 2086 C CA . SER A 1 258 ? 22.915 33.882 0.900 1.00 10.20 258 SER A CA 1
ATOM 2087 C C . SER A 1 258 ? 22.638 32.387 0.792 1.00 9.80 258 SER A C 1
ATOM 2088 O O . SER A 1 258 ? 23.265 31.685 -0.001 1.00 10.06 258 SER A O 1
ATOM 2091 N N . ALA A 1 259 ? 21.700 31.909 1.603 1.00 9.00 259 ALA A N 1
ATOM 2092 C CA . ALA A 1 259 ? 21.145 30.579 1.441 1.00 9.34 259 ALA A CA 1
ATOM 2093 C C . ALA A 1 259 ? 19.662 30.587 1.822 1.00 9.36 259 ALA A C 1
ATOM 2094 O O . ALA A 1 259 ? 19.213 31.423 2.596 1.00 9.50 259 ALA A O 1
ATOM 2096 N N . GLY A 1 260 ? 18.920 29.638 1.287 1.00 9.00 260 GLY A N 1
ATOM 2097 C CA . GLY A 1 260 ? 17.499 29.546 1.576 1.00 8.19 260 GLY A CA 1
ATOM 2098 C C . GLY A 1 260 ? 16.889 28.253 1.099 1.00 8.16 260 GLY A C 1
ATOM 2099 O O . GLY A 1 260 ? 17.600 27.288 0.805 1.00 8.70 260 GLY A O 1
ATOM 2100 N N . ALA A 1 261 ? 15.555 28.217 1.045 1.00 8.19 261 ALA A N 1
ATOM 2101 C CA . ALA A 1 261 ? 14.826 2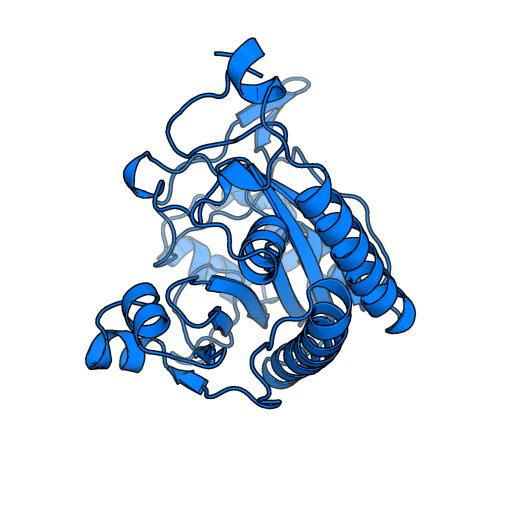7.031 0.614 1.00 8.02 261 ALA A CA 1
ATOM 2102 C C . ALA A 1 261 ? 13.386 27.416 0.320 1.00 8.15 261 ALA A C 1
ATOM 2103 O O . ALA A 1 261 ? 12.930 28.461 0.786 1.00 8.00 261 ALA A O 1
ATOM 2105 N N . GLY A 1 262 ? 12.707 26.566 -0.450 1.00 7.91 262 GLY A N 1
ATOM 2106 C CA . GLY A 1 262 ? 11.259 26.604 -0.595 1.00 7.82 262 GLY A CA 1
ATOM 2107 C C . GLY A 1 262 ? 10.652 25.311 -0.078 1.00 8.66 262 GLY A C 1
ATOM 2108 O O . GLY A 1 262 ? 11.208 24.225 -0.313 1.00 8.84 262 GLY A O 1
ATOM 2109 N N . ILE A 1 263 ? 9.521 25.431 0.632 1.00 8.51 263 ILE A N 1
ATOM 2110 C CA . ILE A 1 263 ? 8.783 24.304 1.215 1.00 9.21 263 ILE A CA 1
ATOM 2111 C C . ILE A 1 263 ? 7.427 24.216 0.519 1.00 8.99 263 ILE A C 1
ATOM 2112 O O . ILE A 1 263 ? 6.677 25.185 0.516 1.00 9.59 263 ILE A O 1
ATOM 2117 N N . GLY A 1 264 ? 7.122 23.072 -0.071 1.00 8.90 264 GLY A N 1
ATOM 2118 C CA . GLY A 1 264 ? 5.880 22.895 -0.810 1.00 9.22 264 GLY A CA 1
ATOM 2119 C C . GLY A 1 264 ? 4.723 22.725 0.158 1.00 9.14 264 GLY A C 1
ATOM 2120 O O . GLY A 1 264 ? 4.641 21.733 0.876 1.00 10.19 264 GLY A O 1
ATOM 2121 N N . VAL A 1 265 ? 3.823 23.703 0.188 1.00 9.78 265 VAL A N 1
ATOM 2122 C CA . VAL A 1 265 ? 2.751 23.714 1.186 1.00 9.51 265 VAL A CA 1
ATOM 2123 C C . VAL A 1 265 ? 1.765 22.565 0.939 1.00 9.75 265 VAL A C 1
ATOM 2124 O O . VAL A 1 265 ? 1.474 21.797 1.851 1.00 9.58 265 VAL A O 1
ATOM 2128 N N . GLU A 1 266 ? 1.293 22.416 -0.293 1.00 9.01 266 GLU A N 1
ATOM 2129 C CA . GLU A 1 266 ? 0.339 21.345 -0.601 1.00 10.14 266 GLU A CA 1
ATOM 2130 C C . GLU A 1 266 ? 0.983 19.975 -0.330 1.00 9.66 266 GLU A C 1
ATOM 2131 O O . GLU A 1 266 ? 0.329 19.075 0.183 1.00 10.22 266 GLU A O 1
ATOM 2137 N N . ARG A 1 267 ? 2.270 19.814 -0.644 1.00 10.26 267 ARG A N 1
ATOM 2138 C CA . ARG A 1 267 ? 2.968 18.553 -0.384 1.00 10.52 267 ARG A CA 1
ATOM 2139 C C . ARG A 1 267 ? 2.987 18.226 1.101 1.00 11.13 267 ARG A C 1
ATOM 2140 O O . ARG A 1 267 ? 2.783 17.067 1.488 1.00 11.07 267 ARG A O 1
ATOM 2148 N N . LEU A 1 268 ? 3.242 19.237 1.925 1.00 11.20 268 LEU A N 1
ATOM 2149 C CA . LEU A 1 268 ? 3.245 19.094 3.366 1.00 11.58 268 LEU A CA 1
ATOM 2150 C C . LEU A 1 268 ? 1.855 18.754 3.920 1.00 11.71 268 LEU A C 1
ATOM 2151 O O . LEU A 1 268 ? 1.725 17.864 4.753 1.00 11.86 268 LEU A O 1
ATOM 2156 N N . VAL A 1 269 ? 0.816 19.442 3.454 1.00 10.86 269 VAL A N 1
ATOM 2157 C CA . VAL A 1 269 ? -0.566 19.138 3.827 1.00 10.54 269 VAL A CA 1
ATOM 2158 C C . VAL A 1 269 ? -0.904 17.690 3.472 1.00 10.94 269 VAL A C 1
ATOM 2159 O O . VAL A 1 269 ? -1.483 16.955 4.285 1.00 10.64 269 VAL A O 1
ATOM 2163 N N . ARG A 1 270 ? -0.529 17.276 2.270 1.00 10.59 270 ARG A N 1
ATOM 2164 C CA . ARG A 1 270 ? -0.776 15.911 1.810 1.00 10.66 270 ARG A CA 1
ATOM 2165 C C . ARG A 1 270 ? -0.131 14.896 2.776 1.00 11.05 270 ARG A C 1
ATOM 2166 O O . ARG A 1 270 ? -0.749 13.882 3.133 1.00 10.73 270 ARG A O 1
ATOM 2174 N N . PHE A 1 271 ? 1.101 15.155 3.199 1.00 11.35 271 PHE A N 1
ATOM 2175 C CA . PHE A 1 271 ? 1.791 14.249 4.107 1.00 11.79 271 PHE A CA 1
ATOM 2176 C C . PHE A 1 271 ? 1.047 14.155 5.450 1.00 12.51 271 PHE A C 1
ATOM 2177 O O . PHE A 1 271 ? 0.807 13.057 5.982 1.00 12.73 271 PHE A O 1
ATOM 2185 N N . ILE A 1 272 ? 0.688 15.309 6.002 1.00 12.95 272 ILE A N 1
ATOM 2186 C CA . ILE A 1 272 ? 0.098 15.332 7.339 1.00 12.83 272 ILE A CA 1
ATOM 2187 C C . ILE A 1 272 ? -1.282 14.650 7.345 1.00 13.13 272 ILE A C 1
ATOM 2188 O O . ILE A 1 272 ? -1.602 13.923 8.288 1.00 14.28 272 ILE A O 1
ATOM 2193 N N . VAL A 1 273 ? -2.088 14.825 6.306 1.00 13.47 273 VAL A N 1
ATOM 2194 C CA . VAL A 1 273 ? -3.400 14.164 6.254 1.00 13.63 273 VAL A CA 1
ATOM 2195 C C . VAL A 1 273 ? -3.372 12.760 5.639 1.00 13.91 273 VAL A C 1
ATOM 2196 O O . VAL A 1 273 ? -4.388 12.046 5.674 1.00 15.38 273 VAL A O 1
ATOM 2200 N N . GLY A 1 274 ? -2.236 12.356 5.073 1.00 13.72 274 GLY A N 1
ATOM 2201 C CA . GLY A 1 274 ? -2.070 11.026 4.503 1.00 14.26 274 GLY A CA 1
ATOM 2202 C C . GLY A 1 274 ? -2.796 10.782 3.193 1.00 14.52 274 GLY A C 1
ATOM 2203 O O . GLY A 1 274 ? -3.242 9.658 2.910 1.00 15.55 274 GLY A O 1
ATOM 2204 N N . ALA A 1 275 ? -2.917 11.826 2.371 1.00 13.74 275 ALA A N 1
ATOM 2205 C CA . ALA A 1 275 ? -3.602 11.699 1.087 1.00 14.37 275 ALA A CA 1
ATOM 2206 C C . ALA A 1 275 ? -2.737 11.005 0.049 1.00 15.01 275 ALA A C 1
ATOM 2207 O O . ALA A 1 275 ? -1.553 11.308 -0.092 1.00 15.57 275 ALA A O 1
ATOM 2209 N N . LYS A 1 276 ? -3.348 10.094 -0.698 1.00 15.81 276 LYS A N 1
ATOM 2210 C CA . LYS A 1 276 ? -2.661 9.367 -1.760 1.00 16.73 276 LYS A CA 1
ATOM 2211 C C . LYS A 1 276 ? -2.272 10.278 -2.932 1.00 16.42 276 LYS A C 1
ATOM 2212 O O . LYS A 1 276 ? -1.218 10.085 -3.537 1.00 17.31 276 LYS A O 1
ATOM 2215 N N . HIS A 1 277 ? -3.114 11.262 -3.257 1.00 16.35 277 HIS A N 1
ATOM 2216 C CA . HIS A 1 277 ? -2.865 12.165 -4.388 1.00 16.14 277 HIS A CA 1
ATOM 2217 C C . HIS A 1 277 ? -2.950 13.606 -3.921 1.00 15.52 277 HIS A C 1
ATOM 2218 O O . HIS A 1 277 ? -3.863 13.956 -3.196 1.00 13.49 277 HIS A O 1
ATOM 2225 N N . ILE A 1 278 ? -2.033 14.451 -4.372 1.00 14.56 278 ILE A N 1
ATOM 2226 C CA . ILE A 1 278 ? -2.064 15.865 -4.003 1.00 14.88 278 ILE A CA 1
ATOM 2227 C C . ILE A 1 278 ? -3.361 16.594 -4.443 1.00 13.82 278 ILE A C 1
ATOM 2228 O O . ILE A 1 278 ? -3.827 17.531 -3.768 1.00 13.43 278 ILE A O 1
ATOM 2233 N N . ALA A 1 279 ? -4.003 16.138 -5.518 1.00 13.29 279 ALA A N 1
ATOM 2234 C CA . ALA A 1 279 ? -5.264 16.748 -5.942 1.00 12.78 279 ALA A CA 1
ATOM 2235 C C . ALA A 1 279 ? -6.326 16.693 -4.846 1.00 12.50 279 ALA A C 1
ATOM 2236 O O . ALA A 1 279 ? -7.208 17.552 -4.786 1.00 12.30 279 ALA A O 1
ATOM 2238 N N . GLU A 1 280 ? -6.243 15.691 -3.970 1.00 13.15 280 GLU A N 1
ATOM 2239 C CA . GLU A 1 280 ? -7.230 15.535 -2.890 1.00 13.65 280 GLU A CA 1
ATOM 2240 C C . GLU A 1 280 ? -7.205 16.677 -1.866 1.00 14.00 280 GLU A C 1
ATOM 2241 O O . GLU A 1 280 ? -8.193 16.876 -1.157 1.00 15.12 280 GLU A O 1
ATOM 2247 N N . VAL A 1 281 ? -6.101 17.421 -1.785 1.00 13.27 281 VAL A N 1
ATOM 2248 C CA . VAL A 1 281 ? -5.975 18.532 -0.824 1.00 13.47 281 VAL A CA 1
ATOM 2249 C C . VAL A 1 281 ? -6.221 19.918 -1.437 1.00 14.01 281 VAL A C 1
ATOM 2250 O O . VAL A 1 281 ? -6.188 20.909 -0.715 1.00 13.91 281 VAL A O 1
ATOM 2254 N N . GLN A 1 282 ? -6.461 19.980 -2.759 1.00 15.00 282 GLN A N 1
ATOM 2255 C CA . GLN A 1 282 ? -6.702 21.210 -3.504 1.00 15.00 282 GLN A CA 1
ATOM 2256 C C . GLN A 1 282 ? -8.183 21.379 -3.825 1.00 15.00 282 GLN A C 1
ATOM 2257 O O . GLN A 1 282 ? -8.753 20.506 -4.500 1.00 14.13 282 GLN A O 1
ATOM 2263 N N . PRO A 1 283 ? -8.850 22.450 -3.367 1.00 12.44 283 PRO A N 1
ATOM 2264 C CA . PRO A 1 283 ? -10.231 22.744 -3.809 1.00 12.12 283 PRO A CA 1
ATOM 2265 C C . PRO A 1 283 ? -10.385 22.758 -5.326 1.00 11.40 283 PRO A C 1
ATOM 2266 O O . PRO A 1 283 ? -11.413 22.296 -5.832 1.00 11.19 283 PRO A O 1
ATOM 2270 N N . PHE A 1 284 ? -9.366 23.257 -6.039 1.00 11.17 284 PHE A N 1
ATOM 2271 C CA . PHE A 1 284 ? -9.352 23.310 -7.498 1.00 11.14 284 PHE A CA 1
ATOM 2272 C C . PHE A 1 284 ? -8.075 22.609 -8.012 1.00 11.43 284 PHE A C 1
ATOM 2273 O O . PHE A 1 284 ? -7.008 23.238 -8.101 1.00 11.26 284 PHE A O 1
ATOM 2281 N N . PRO A 1 285 ? -8.153 21.298 -8.287 1.00 11.02 285 PRO A N 1
ATOM 2282 C CA . PRO A 1 285 ? -6.951 20.559 -8.695 1.00 10.74 285 PRO A CA 1
ATOM 2283 C C . PRO A 1 285 ? -6.252 21.136 -9.926 1.00 10.64 285 PRO A C 1
ATOM 2284 O O . PRO A 1 285 ? -6.892 21.680 -10.819 1.00 9.72 285 PRO A O 1
ATOM 2288 N N . ARG A 1 286 ? -4.926 20.984 -9.937 1.00 10.87 286 ARG A N 1
ATOM 2289 C CA . ARG A 1 286 ? -4.050 21.424 -11.018 1.00 10.45 286 ARG A CA 1
ATOM 2290 C C . ARG A 1 286 ? -3.129 20.241 -11.385 1.00 11.21 286 ARG A C 1
ATOM 2291 O O . ARG A 1 286 ? -1.948 20.198 -11.028 1.00 12.09 286 ARG A O 1
ATOM 2299 N N . ILE A 1 287 ? -3.696 19.261 -12.080 1.00 11.54 287 ILE A N 1
ATOM 2300 C CA . ILE A 1 287 ? -3.025 17.969 -12.308 1.00 12.60 287 ILE A CA 1
ATOM 2301 C C . ILE A 1 287 ? -2.097 18.066 -13.537 1.00 11.90 287 ILE A C 1
ATOM 2302 O O . ILE A 1 287 ? -2.532 18.509 -14.597 1.00 11.91 287 ILE A O 1
ATOM 2307 N N . PRO A 1 288 ? -0.811 17.718 -13.418 1.00 12.35 288 PRO A N 1
ATOM 2308 C CA . PRO A 1 288 ? 0.090 17.856 -14.575 1.00 12.53 288 PRO A CA 1
ATOM 2309 C C . PRO A 1 288 ? -0.441 17.191 -15.847 1.00 13.71 288 PRO A C 1
ATOM 2310 O O . PRO A 1 288 ? -0.809 16.002 -15.812 1.00 13.33 288 PRO A O 1
ATOM 2314 N N . GLY A 1 289 ? -0.480 17.975 -16.925 1.00 14.12 289 GLY A N 1
ATOM 2315 C CA . GLY A 1 289 ? -0.939 17.532 -18.235 1.00 15.33 289 GLY A CA 1
ATOM 2316 C C . GLY A 1 289 ? -2.454 17.559 -18.454 1.00 16.37 289 GLY A C 1
ATOM 2317 O O . GLY A 1 289 ? -2.924 17.258 -19.568 1.00 18.22 289 GLY A O 1
ATOM 2318 N N . ILE A 1 290 ? -3.223 17.933 -17.427 1.00 16.20 290 ILE A N 1
ATOM 2319 C CA . ILE A 1 290 ? -4.685 18.037 -17.530 1.00 16.46 290 ILE A CA 1
ATOM 2320 C C . ILE A 1 290 ? -5.127 19.474 -17.265 1.00 16.03 290 ILE A C 1
ATOM 2321 O O . ILE A 1 290 ? -5.096 19.920 -16.115 1.00 16.49 290 ILE A O 1
ATOM 2326 N N . PRO A 1 291 ? -5.557 20.202 -18.294 1.00 15.57 291 PRO A N 1
ATOM 2327 C CA . PRO A 1 291 ? -5.952 21.600 -18.062 1.00 15.50 291 PRO A CA 1
ATOM 2328 C C . PRO A 1 291 ? -7.203 21.649 -17.198 1.00 15.61 291 PRO A C 1
ATOM 2329 O O . PRO A 1 291 ? -8.186 20.982 -17.525 1.00 16.22 291 PRO A O 1
ATOM 2333 N N . ALA A 1 292 ? -7.155 22.388 -16.089 1.00 14.76 292 ALA A N 1
ATOM 2334 C CA . ALA A 1 292 ? -8.261 22.408 -15.138 1.00 14.43 292 ALA A CA 1
ATOM 2335 C C . ALA A 1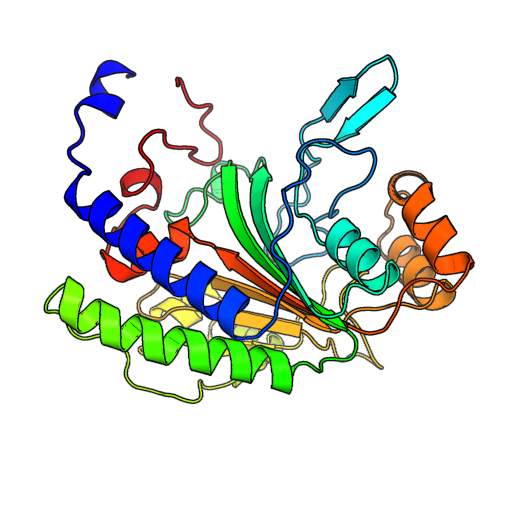 292 ? -9.505 23.046 -15.744 1.00 13.91 292 ALA A C 1
ATOM 2336 O O . ALA A 1 292 ? -9.410 24.033 -16.471 1.00 13.37 292 ALA A O 1
ATOM 2338 N N . VAL A 1 293 ? -10.686 22.520 -15.423 1.00 14.61 293 VAL A N 1
ATOM 2339 C CA . VAL A 1 293 ? -11.899 23.179 -15.925 1.00 15.13 293 VAL A CA 1
ATOM 2340 C C . VAL A 1 293 ? -12.290 24.381 -15.072 1.00 14.55 293 VAL A C 1
ATOM 2341 O O . VAL A 1 293 ? -12.962 25.265 -15.567 1.00 13.98 293 VAL A O 1
ATOM 2345 N N . ILE A 1 294 ? -11.884 24.386 -13.806 1.00 13.44 294 ILE A N 1
ATOM 2346 C CA . ILE A 1 294 ? -12.035 25.557 -12.918 1.00 12.90 294 ILE A CA 1
ATOM 2347 C C . ILE A 1 294 ? -10.743 25.751 -12.135 1.00 12.38 294 ILE A C 1
ATOM 2348 O O . ILE A 1 294 ? -10.110 24.740 -11.772 1.00 12.84 294 ILE A O 1
#

Foldseek 3Di:
DLVVLQPFDQVLLVVLLVVVVCLVVVLQVVVPAAEDEEDFKALAEDQQPPDPVDPRDAADWDADPNDIIGGYQDCVLVQLVCVLVVRFKYWYFYWHAAQFALVPLQQQDFRIFTWRWMKGFPDALVRALLSVLVSVQVSQVVLCVSPVDHADNDRRAAEDEPVVCCVPQNDQLSVQLVDRAKHKYAFGDTALFFDDDPSGTRWIFIAHHNRLGTFKIKHKTDQALVSSVVRCVVRPHDPVSCPVSSVCSPVPSGGTMMIMIGTSLSVSCVSVVPRHSQSNDSFGRGRNDHTPD

Radius of gyration: 18.83 Å; Cα contacts (8 Å, |Δi|>4): 562; chains: 1; bounding box: 55×44×44 Å

Secondary structure (DSSP, 8-state):
-HHHHHTS--HHHHHHHHHHHHHHHHHHHHTT-EEEPP--EES------S-TT---PPPPEEEETTEEEEE-S-SHHHHHHHHHTT--EEEEEEEEE----GGG-SSS--SEEEEEEEEEET--HHHHHHHHHHHHHHHHHHHHHHHSS-----SS-EEEEHHHHHHHTSSHHHHHHH-SS-EEEE-----TTB-EETTEE-EEEEEETTTTEEEEEEEEB---HHHHHHHHHHTT--GGGGHHHHHHHHTT----EEEEEEEHHHHHHHHHT-SSGGGG-SS---TTS----

Organism: Pyrococcus furiosus (strain ATCC 43587 / DSM 3638 / JCM 8422 / Vc1) (NCBI:txid186497)